Protein AF-A0A3L8PNZ8-F1 (afdb_monomer_lite)

pLDDT: mean 85.93, std 11.27, range [40.06, 98.38]

Organism: NCBI:txid2478914

Sequence (328 aa):
MKFADFAAHYRRDAPAAPRMPADHRSLLMPAYRAAVERGKLLHDVLAHDAVLPHAEVSRRLTHYNAWTVAGYGGIVDRITQIGEETGDELHESAGPLWQYRHWHGMCGAFGNEWAQVLTGDLRMDGYHPDKTRLNLGTGGLDYYLRRGKPGVDYFAEDERPLLVGMHTEIDAGIALLELTARHRSLLVLPAPPQFEMFAGRCNVDFLVLDMKRRQVRGVQVKSMRHAQDLDRYDPAVVTIITGEWDLDNVRAVRRHARTSDMDVVPWPGLITTHFLGSTRLSANPPRLDATQVQRVKSRARTLSADARDRNREVFERVVTKVLADLRR

Foldseek 3Di:
DFLQVLLVLFDLADPDDDDADPVCCVLCVVLLVLLSVLSNLLSCCSNPVQADDLVVLVVSLVVLLVCLVVSLVVLVVVLVVVCVVVVHSVPPSNLVSLVSNLQSQLQNLQSVLSSCSRHVPLDDPPDDLLSSLLSLLLSLLVVVVVVDDPPPQPCPPPPDPSNLQSLQLSLLSNLVSVCCVVPSQKGKHQNGCRQAPPSFQRHARMKIARSPVSFIAGEHEEQADDVVVVVRHDLLHYDYDYQVPQRVQWDFDDPDPPDPHTDIDGRRSLSSLVSLLPDPDQDDRPNDDSVSSVVSNVVSCVSCVPPDDPSVVSSCRSSVRVVVSRVD

Structure (mmCIF, N/CA/C/O backbone):
data_AF-A0A3L8PNZ8-F1
#
_entry.id   AF-A0A3L8PNZ8-F1
#
loop_
_atom_site.group_PDB
_atom_site.id
_atom_site.type_symbol
_atom_site.label_atom_id
_atom_site.label_alt_id
_atom_site.label_comp_id
_atom_site.label_asym_id
_atom_site.label_entity_id
_atom_site.label_seq_id
_atom_site.pdbx_PDB_ins_code
_atom_site.Cartn_x
_atom_site.Cartn_y
_atom_site.Cartn_z
_atom_site.occupancy
_atom_site.B_iso_or_equiv
_atom_site.auth_seq_id
_atom_site.auth_comp_id
_atom_site.auth_asym_id
_atom_site.auth_atom_id
_atom_site.pdbx_PDB_model_num
ATOM 1 N N . MET A 1 1 ? -14.300 -9.128 10.798 1.00 96.31 1 MET A N 1
ATOM 2 C CA . MET A 1 1 ? -13.806 -9.155 12.206 1.00 96.31 1 MET A CA 1
ATOM 3 C C . MET A 1 1 ? -13.811 -7.761 12.850 1.00 96.31 1 MET A C 1
ATOM 5 O O . MET A 1 1 ? -13.633 -6.784 12.129 1.00 96.31 1 MET A O 1
ATOM 9 N N . LYS A 1 2 ? -14.040 -7.632 14.171 1.00 97.94 2 LYS A N 1
ATOM 10 C CA . LYS A 1 2 ? -13.953 -6.344 14.901 1.00 97.94 2 LYS A CA 1
ATOM 11 C C . LYS A 1 2 ? -12.499 -5.923 15.139 1.00 97.94 2 LYS A C 1
ATOM 13 O O . LYS A 1 2 ? -11.616 -6.768 15.174 1.00 97.94 2 LYS A O 1
ATOM 18 N N . PHE A 1 3 ? -12.255 -4.622 15.309 1.00 97.94 3 PHE A N 1
ATOM 19 C CA . PHE A 1 3 ? -10.898 -4.087 15.501 1.00 97.94 3 PHE A CA 1
ATOM 20 C C . PHE A 1 3 ? -10.144 -4.722 16.681 1.00 97.94 3 PHE A C 1
ATOM 22 O O . PHE A 1 3 ? -9.007 -5.146 16.495 1.00 97.94 3 PHE A O 1
ATOM 29 N N . ALA A 1 4 ? -10.773 -4.827 17.856 1.00 97.75 4 ALA A N 1
ATOM 30 C CA . ALA A 1 4 ? -10.123 -5.375 19.047 1.00 97.75 4 ALA A CA 1
ATOM 31 C C . ALA A 1 4 ? -9.776 -6.865 18.883 1.00 97.75 4 ALA A C 1
ATOM 33 O O . ALA A 1 4 ? -8.648 -7.263 19.168 1.00 97.75 4 ALA A O 1
ATOM 34 N N . ASP A 1 5 ? -10.708 -7.659 18.344 1.00 97.56 5 ASP A N 1
ATOM 35 C CA . ASP A 1 5 ? -10.486 -9.082 18.052 1.00 97.56 5 ASP A CA 1
ATOM 36 C C . ASP A 1 5 ? -9.333 -9.262 17.063 1.00 97.56 5 ASP A C 1
ATOM 38 O O . ASP A 1 5 ? -8.449 -10.088 17.266 1.00 97.56 5 ASP A O 1
ATOM 42 N N . PHE A 1 6 ? -9.298 -8.429 16.020 1.00 97.31 6 PHE A N 1
ATOM 43 C CA . PHE A 1 6 ? -8.218 -8.450 15.045 1.00 97.31 6 PHE A CA 1
ATOM 44 C C . PHE A 1 6 ? -6.876 -8.111 15.689 1.00 97.31 6 PHE A C 1
ATOM 46 O O . PHE A 1 6 ? -5.915 -8.849 15.507 1.00 97.31 6 PHE A O 1
ATOM 53 N N . ALA A 1 7 ? -6.809 -7.039 16.484 1.00 96.88 7 ALA A N 1
ATOM 54 C CA . ALA A 1 7 ? -5.587 -6.618 17.164 1.00 96.88 7 ALA A CA 1
ATOM 55 C C . ALA A 1 7 ? -5.032 -7.688 18.120 1.00 96.88 7 ALA A C 1
ATOM 57 O O . ALA A 1 7 ? -3.817 -7.757 18.301 1.00 96.88 7 ALA A O 1
ATOM 58 N N . ALA A 1 8 ? -5.884 -8.549 18.685 1.00 96.19 8 ALA A N 1
ATOM 59 C CA . ALA A 1 8 ? -5.467 -9.645 19.559 1.00 96.19 8 ALA A CA 1
ATOM 60 C C . ALA A 1 8 ? -4.621 -10.719 18.844 1.00 96.19 8 ALA A C 1
ATOM 62 O O . ALA A 1 8 ? -3.857 -11.428 19.498 1.00 96.19 8 ALA A O 1
ATOM 63 N N . HIS A 1 9 ? -4.689 -10.808 17.510 1.00 95.31 9 HIS A N 1
ATOM 64 C CA . HIS A 1 9 ? -3.812 -11.682 16.721 1.00 95.31 9 HIS A CA 1
ATOM 65 C C . HIS A 1 9 ? -2.384 -11.136 16.565 1.00 95.31 9 HIS A C 1
ATOM 67 O O . HIS A 1 9 ? -1.497 -11.861 16.111 1.00 95.31 9 HIS A O 1
ATOM 73 N N . TYR A 1 10 ? -2.145 -9.875 16.938 1.00 94.62 10 TYR A N 1
ATOM 74 C CA . TYR A 1 10 ? -0.886 -9.178 16.703 1.00 94.62 10 TYR A CA 1
ATOM 75 C C . TYR A 1 10 ? -0.273 -8.688 18.010 1.00 94.62 10 TYR A C 1
ATOM 77 O O . TYR A 1 10 ? -0.948 -8.214 18.925 1.00 94.62 10 TYR A O 1
ATOM 85 N N . ARG A 1 11 ? 1.057 -8.751 18.090 1.00 93.19 11 ARG A N 1
ATOM 86 C CA . ARG A 1 11 ? 1.790 -8.129 19.193 1.00 93.19 11 ARG A CA 1
ATOM 87 C C . ARG A 1 11 ? 1.858 -6.627 18.961 1.00 93.19 11 ARG A C 1
ATOM 89 O O . ARG A 1 11 ? 2.284 -6.190 17.893 1.00 93.19 11 ARG A O 1
ATOM 96 N N . ARG A 1 12 ? 1.515 -5.850 19.989 1.00 93.50 12 ARG A N 1
ATOM 97 C CA . ARG A 1 12 ? 1.678 -4.391 19.987 1.00 93.50 12 ARG A CA 1
ATOM 98 C C . ARG A 1 12 ? 3.127 -3.996 19.700 1.00 93.50 12 ARG A C 1
ATOM 100 O O . ARG A 1 12 ? 3.423 -3.230 18.782 1.00 93.50 12 ARG A O 1
ATOM 107 N N . ASP A 1 13 ? 4.040 -4.551 20.490 1.00 91.44 13 ASP A N 1
ATOM 108 C CA . ASP A 1 13 ? 5.470 -4.339 20.338 1.00 91.44 13 ASP A CA 1
ATOM 109 C C . ASP A 1 13 ? 6.051 -5.367 19.363 1.00 91.44 13 ASP A C 1
ATOM 111 O O . ASP A 1 13 ? 5.987 -6.578 19.593 1.00 91.44 13 ASP A O 1
ATOM 115 N N . ALA A 1 14 ? 6.632 -4.871 18.265 1.00 81.88 14 ALA A N 1
ATOM 116 C CA . ALA A 1 14 ? 7.393 -5.713 17.354 1.00 81.88 14 ALA A CA 1
ATOM 117 C C . ALA A 1 14 ? 8.563 -6.380 18.107 1.00 81.88 14 ALA A C 1
ATOM 119 O O . ALA A 1 14 ? 9.145 -5.757 19.005 1.00 81.88 14 ALA A O 1
ATOM 120 N N . PRO A 1 15 ? 8.951 -7.611 17.736 1.00 77.62 15 PRO A N 1
ATOM 121 C CA . PRO A 1 15 ? 10.183 -8.225 18.213 1.00 77.62 15 PRO A CA 1
ATOM 122 C C . PRO A 1 15 ? 11.418 -7.351 17.948 1.00 77.62 15 PRO A C 1
ATOM 124 O O . PRO A 1 15 ? 11.371 -6.334 17.244 1.00 77.62 15 PRO A O 1
ATOM 127 N N . ALA A 1 16 ? 12.558 -7.779 18.499 1.00 76.25 16 ALA A N 1
ATOM 128 C CA . ALA A 1 16 ? 13.846 -7.170 18.188 1.00 76.25 16 ALA A CA 1
ATOM 129 C C . ALA A 1 16 ? 14.029 -7.031 16.669 1.00 76.25 16 ALA A C 1
ATOM 131 O O . ALA A 1 16 ? 13.583 -7.890 15.906 1.00 76.25 16 ALA A O 1
ATOM 132 N N . ALA A 1 17 ? 14.681 -5.939 16.252 1.00 74.44 17 ALA A N 1
ATOM 133 C CA . ALA A 1 17 ? 14.913 -5.664 14.841 1.00 74.44 17 ALA A CA 1
ATOM 134 C C . ALA A 1 17 ? 15.489 -6.902 14.135 1.00 74.44 17 ALA A C 1
ATOM 136 O O . ALA A 1 17 ? 16.373 -7.556 14.706 1.00 74.44 17 ALA A O 1
ATOM 137 N N . PRO A 1 18 ? 15.014 -7.227 12.918 1.00 74.56 18 PRO A N 1
ATOM 138 C CA . PRO A 1 18 ? 15.588 -8.321 12.152 1.00 74.56 18 PRO A CA 1
ATOM 139 C C . PRO A 1 18 ? 17.098 -8.110 12.011 1.00 74.56 18 PRO A C 1
ATOM 141 O O . PRO A 1 18 ? 17.585 -6.974 12.011 1.00 74.56 18 PRO A O 1
ATOM 144 N N . ARG A 1 19 ? 17.859 -9.207 11.920 1.00 77.88 19 ARG A N 1
ATOM 145 C CA . ARG A 1 19 ? 19.307 -9.124 11.698 1.00 77.88 19 ARG A CA 1
ATOM 146 C C . ARG A 1 19 ? 19.553 -8.417 10.366 1.00 77.88 19 ARG A C 1
ATOM 148 O O . ARG A 1 19 ? 19.317 -8.986 9.308 1.00 77.88 19 ARG A O 1
ATOM 155 N N . MET A 1 20 ? 20.003 -7.171 10.446 1.00 82.06 20 MET A N 1
ATOM 156 C CA . MET A 1 20 ? 20.430 -6.383 9.295 1.00 82.06 20 MET A CA 1
ATOM 157 C C . MET A 1 20 ? 21.932 -6.581 9.080 1.00 82.06 20 MET A C 1
ATOM 159 O O . MET A 1 20 ? 22.667 -6.634 10.076 1.00 82.06 20 MET A O 1
ATOM 163 N N . PRO A 1 21 ? 22.401 -6.633 7.820 1.00 82.19 21 PRO A N 1
ATOM 164 C CA . PRO A 1 21 ? 23.819 -6.499 7.510 1.00 82.19 21 PRO A CA 1
ATOM 165 C C . PRO A 1 21 ? 24.412 -5.269 8.208 1.00 82.19 21 PRO A C 1
ATOM 167 O O . PRO A 1 21 ? 23.755 -4.228 8.319 1.00 82.19 21 PRO A O 1
ATOM 170 N N . ALA A 1 22 ? 25.625 -5.403 8.749 1.00 83.12 22 ALA A N 1
ATOM 171 C CA . ALA A 1 22 ? 26.245 -4.355 9.562 1.00 83.12 22 ALA A CA 1
ATOM 172 C C . ALA A 1 22 ? 26.415 -3.044 8.776 1.00 83.12 22 ALA A C 1
ATOM 174 O O . ALA A 1 22 ? 26.190 -1.966 9.325 1.00 83.12 22 ALA A O 1
ATOM 175 N N . ASP A 1 23 ? 26.725 -3.159 7.487 1.00 83.06 23 ASP A N 1
ATOM 176 C CA . ASP A 1 23 ? 26.870 -2.066 6.528 1.00 83.06 23 ASP A CA 1
ATOM 177 C C . ASP A 1 23 ? 25.540 -1.373 6.185 1.00 83.06 23 ASP A C 1
ATOM 179 O O . ASP A 1 23 ? 25.532 -0.187 5.867 1.00 83.06 23 ASP A O 1
ATOM 183 N N . HIS A 1 24 ? 24.396 -2.050 6.328 1.00 85.44 24 HIS A N 1
ATOM 184 C CA . HIS A 1 24 ? 23.069 -1.451 6.109 1.00 85.44 24 HIS A CA 1
ATOM 185 C C . HIS A 1 24 ? 22.435 -0.881 7.378 1.00 85.44 24 HIS A C 1
ATOM 187 O O . HIS A 1 24 ? 21.453 -0.138 7.314 1.00 85.44 24 HIS A O 1
ATOM 193 N N . ARG A 1 25 ? 22.965 -1.223 8.556 1.00 85.88 25 ARG A N 1
ATOM 194 C CA . ARG A 1 25 ? 22.309 -0.943 9.838 1.00 85.88 25 ARG A CA 1
ATOM 195 C C . ARG A 1 25 ? 22.085 0.548 10.090 1.00 85.88 25 ARG A C 1
ATOM 197 O O . ARG A 1 25 ? 21.026 0.913 10.595 1.00 85.88 25 ARG A O 1
ATOM 204 N N . SER A 1 26 ? 23.054 1.403 9.769 1.00 86.62 26 SER A N 1
ATOM 205 C CA . SER A 1 26 ? 22.935 2.857 9.966 1.00 86.62 26 SER A CA 1
ATOM 206 C C . SER A 1 26 ? 21.824 3.470 9.106 1.00 86.62 26 SER A C 1
ATOM 208 O O . SER A 1 26 ? 21.123 4.365 9.575 1.00 86.62 26 SER A O 1
ATOM 210 N N . LEU A 1 27 ? 21.615 2.939 7.897 1.00 84.38 27 LEU A N 1
ATOM 211 C CA . LEU A 1 27 ? 20.572 3.370 6.963 1.00 84.38 27 LEU A CA 1
ATOM 212 C C . LEU A 1 27 ? 19.189 2.824 7.350 1.00 84.38 27 LEU A C 1
ATOM 214 O O . LEU A 1 27 ? 18.201 3.558 7.347 1.00 84.38 27 LEU A O 1
ATOM 218 N N . LEU A 1 28 ? 19.112 1.541 7.716 1.00 85.56 28 LEU A N 1
ATOM 219 C CA . LEU A 1 28 ? 17.841 0.835 7.910 1.00 85.56 28 LEU A CA 1
ATOM 220 C C . LEU A 1 28 ? 17.274 0.925 9.333 1.00 85.56 28 LEU A C 1
ATOM 222 O O . LEU A 1 28 ? 16.068 0.786 9.527 1.00 85.56 28 LEU A O 1
ATOM 226 N N . MET A 1 29 ? 18.096 1.171 10.356 1.00 86.81 29 MET A N 1
ATOM 227 C CA . MET A 1 29 ? 17.607 1.193 11.740 1.00 86.81 29 MET A CA 1
ATOM 228 C C . MET A 1 29 ? 16.626 2.346 12.031 1.00 86.81 29 MET A C 1
ATOM 230 O O . MET A 1 29 ? 15.606 2.092 12.680 1.00 86.81 29 MET A O 1
ATOM 234 N N . PRO A 1 30 ? 16.858 3.595 11.575 1.00 84.88 30 PRO A N 1
ATOM 235 C CA . PRO A 1 30 ? 15.864 4.662 11.720 1.00 84.88 30 PRO A CA 1
ATOM 236 C C . PRO A 1 30 ? 14.541 4.322 11.020 1.00 84.88 30 PRO A C 1
ATOM 238 O O . PRO A 1 30 ? 13.469 4.534 11.586 1.00 84.88 30 PRO A O 1
ATOM 241 N N . ALA A 1 31 ? 14.640 3.712 9.836 1.00 82.12 31 ALA A N 1
ATOM 242 C CA . ALA A 1 31 ? 13.525 3.260 9.012 1.00 82.12 31 ALA A CA 1
ATOM 243 C C . ALA A 1 31 ? 12.642 2.258 9.763 1.00 82.12 31 ALA A C 1
ATOM 245 O O . ALA A 1 31 ? 11.449 2.484 9.984 1.00 82.12 31 ALA A O 1
ATOM 246 N N . TYR A 1 32 ? 13.277 1.207 10.279 1.00 85.75 32 TYR A N 1
ATOM 247 C CA . TYR A 1 32 ? 12.625 0.188 11.086 1.00 85.75 32 TYR A CA 1
ATOM 248 C C . TYR A 1 32 ? 11.951 0.764 12.331 1.00 85.75 32 TYR A C 1
ATOM 250 O O . TYR A 1 32 ? 10.804 0.431 12.617 1.00 85.75 32 TYR A O 1
ATOM 258 N N . ARG A 1 33 ? 12.620 1.662 13.066 1.00 87.00 33 ARG A N 1
ATOM 259 C CA . ARG A 1 33 ? 12.033 2.283 14.266 1.00 87.00 33 ARG A CA 1
ATOM 260 C C . ARG A 1 33 ? 10.762 3.060 13.939 1.00 87.00 33 ARG A C 1
ATOM 262 O O . ARG A 1 33 ? 9.769 2.896 14.643 1.00 87.00 33 ARG A O 1
ATOM 269 N N . ALA A 1 34 ? 10.777 3.847 12.866 1.00 84.81 34 ALA A N 1
ATOM 270 C CA . ALA A 1 34 ? 9.602 4.583 12.414 1.00 84.81 34 ALA A CA 1
ATOM 271 C C . ALA A 1 34 ? 8.461 3.641 11.988 1.00 84.81 34 ALA A C 1
ATOM 273 O O . ALA A 1 34 ? 7.291 3.907 12.268 1.00 84.81 34 ALA A O 1
ATOM 274 N N . ALA A 1 35 ? 8.795 2.521 11.341 1.00 86.50 35 ALA A N 1
ATOM 275 C CA . ALA A 1 35 ? 7.825 1.508 10.941 1.00 86.50 35 ALA A CA 1
ATOM 276 C C . ALA A 1 35 ? 7.166 0.822 12.148 1.00 86.50 35 ALA A C 1
ATOM 278 O O . ALA A 1 35 ? 5.940 0.729 12.228 1.00 86.50 35 ALA A O 1
ATOM 279 N N . VAL A 1 36 ? 7.978 0.427 13.131 1.00 89.25 36 VAL A N 1
ATOM 280 C CA . VAL A 1 36 ? 7.506 -0.154 14.390 1.00 89.25 36 VAL A CA 1
ATOM 281 C C . VAL A 1 36 ? 6.654 0.844 15.171 1.00 89.25 36 VAL A C 1
ATOM 283 O O . VAL A 1 36 ? 5.604 0.469 15.681 1.00 89.25 36 VAL A O 1
ATOM 286 N N . GLU A 1 37 ? 7.048 2.113 15.258 1.00 90.12 37 GLU A N 1
ATOM 287 C CA . GLU A 1 37 ? 6.245 3.132 15.940 1.00 90.12 37 GLU A CA 1
ATOM 288 C C . GLU A 1 37 ? 4.849 3.267 15.316 1.00 90.12 37 GLU A C 1
ATOM 290 O O . GLU A 1 37 ? 3.853 3.236 16.039 1.00 90.12 37 GLU A O 1
ATOM 295 N N . ARG A 1 38 ? 4.753 3.316 13.979 1.00 89.94 38 ARG A N 1
ATOM 296 C CA . ARG A 1 38 ? 3.457 3.326 13.280 1.00 89.94 38 ARG A CA 1
ATOM 297 C C . ARG A 1 38 ? 2.613 2.099 13.600 1.00 89.94 38 ARG A C 1
ATOM 299 O O . ARG A 1 38 ? 1.416 2.236 13.828 1.00 89.94 38 ARG A O 1
ATOM 306 N N . GLY A 1 39 ? 3.221 0.916 13.647 1.00 93.00 39 GLY A N 1
ATOM 307 C CA . GLY A 1 39 ? 2.492 -0.298 13.999 1.00 93.00 39 GLY A CA 1
ATOM 308 C C . GLY A 1 39 ? 1.988 -0.318 15.440 1.00 93.00 39 GLY A C 1
ATOM 309 O O . GLY A 1 39 ? 0.892 -0.819 15.665 1.00 93.00 39 GLY A O 1
ATOM 310 N N . LYS A 1 40 ? 2.710 0.290 16.394 1.00 94.38 40 LYS A N 1
ATOM 311 C CA . LYS A 1 40 ? 2.218 0.453 17.774 1.00 94.38 40 LYS A CA 1
ATOM 312 C C . LYS A 1 40 ? 0.999 1.366 17.818 1.00 94.38 40 LYS A C 1
ATOM 314 O O . LYS A 1 40 ? -0.004 0.997 18.409 1.00 94.38 40 LYS A O 1
ATOM 319 N N . LEU A 1 41 ? 1.074 2.515 17.145 1.00 94.56 41 LEU A N 1
ATOM 320 C CA . LEU A 1 41 ? -0.044 3.457 17.074 1.00 94.56 41 LEU A CA 1
ATOM 321 C C . LEU A 1 41 ? -1.275 2.820 16.423 1.00 94.56 41 LEU A C 1
ATOM 323 O O . LEU A 1 41 ? -2.382 2.962 16.929 1.00 94.56 41 LEU A O 1
ATOM 327 N N . LEU A 1 42 ? -1.085 2.079 15.327 1.00 96.06 42 LEU A N 1
ATOM 328 C CA . LEU A 1 42 ? -2.183 1.366 14.683 1.00 96.06 42 LEU A CA 1
ATOM 329 C C . LEU A 1 42 ? -2.779 0.294 15.597 1.00 96.06 42 LEU A C 1
ATOM 331 O O . LEU A 1 42 ? -3.997 0.178 15.683 1.00 96.06 42 LEU A O 1
ATOM 335 N N . HIS A 1 43 ? -1.933 -0.474 16.286 1.00 96.69 43 HIS A N 1
ATOM 336 C CA . HIS A 1 43 ? -2.387 -1.464 17.259 1.00 96.69 43 HIS A CA 1
ATOM 337 C C . HIS A 1 43 ? -3.225 -0.810 18.361 1.00 96.69 43 HIS A C 1
ATOM 339 O O . HIS A 1 43 ? -4.333 -1.270 18.610 1.00 96.69 43 HIS A O 1
ATOM 345 N N . ASP A 1 44 ? -2.772 0.315 18.919 1.00 96.75 44 ASP A N 1
ATOM 346 C CA . ASP A 1 44 ? -3.493 1.060 19.959 1.00 96.75 44 ASP A CA 1
ATOM 347 C C . ASP A 1 44 ? -4.853 1.590 19.459 1.00 96.75 44 ASP A C 1
ATOM 349 O O . ASP A 1 44 ? -5.859 1.494 20.167 1.00 96.75 44 ASP A O 1
ATOM 353 N N . VAL A 1 45 ? -4.931 2.080 18.215 1.00 96.56 45 VAL A N 1
ATOM 354 C CA . VAL A 1 45 ? -6.207 2.474 17.586 1.00 96.56 45 VAL A CA 1
ATOM 355 C C . VAL A 1 45 ? -7.153 1.277 17.459 1.00 96.56 45 VAL A C 1
ATOM 357 O O . VAL A 1 45 ? -8.341 1.386 17.772 1.00 96.56 45 VAL A O 1
ATOM 360 N N . LEU A 1 46 ? -6.651 0.124 17.013 1.00 97.25 46 LEU A N 1
ATOM 361 C CA . LEU A 1 46 ? -7.476 -1.066 16.810 1.00 97.25 46 LEU A CA 1
ATOM 362 C C . LEU A 1 46 ? -7.923 -1.699 18.141 1.00 97.25 46 LEU A C 1
ATOM 364 O O . LEU A 1 46 ? -9.090 -2.059 18.291 1.00 97.25 46 LEU A O 1
ATOM 368 N N . ALA A 1 47 ? -7.020 -1.816 19.112 1.00 97.06 47 ALA A N 1
ATOM 369 C CA . ALA A 1 47 ? -7.268 -2.482 20.387 1.00 97.06 47 ALA A CA 1
ATOM 370 C C . ALA A 1 47 ? -8.045 -1.610 21.384 1.00 97.06 47 ALA A C 1
ATOM 372 O O . ALA A 1 47 ? -8.842 -2.132 22.165 1.00 97.06 47 ALA A O 1
ATOM 373 N N . HIS A 1 48 ? -7.809 -0.295 21.376 1.00 96.25 48 HIS A N 1
ATOM 374 C CA . HIS A 1 48 ? -8.237 0.602 22.455 1.00 96.25 48 HIS A CA 1
ATOM 375 C C . HIS A 1 48 ? -8.965 1.858 21.974 1.00 96.25 48 HIS A C 1
ATOM 377 O O . HIS A 1 48 ? -9.323 2.694 22.797 1.00 96.25 48 HIS A O 1
ATOM 383 N N . ASP A 1 49 ? -9.180 2.005 20.664 1.00 93.19 49 ASP A N 1
ATOM 384 C CA . ASP A 1 49 ? -9.713 3.237 20.072 1.00 93.19 49 ASP A CA 1
ATOM 385 C C . ASP A 1 49 ? -8.894 4.488 20.436 1.00 93.19 49 ASP A C 1
ATOM 387 O O . ASP A 1 49 ? -9.417 5.590 20.595 1.00 93.19 49 ASP A O 1
ATOM 391 N N . ALA A 1 50 ? -7.579 4.304 20.592 1.00 93.94 50 ALA A N 1
ATOM 392 C CA . ALA A 1 50 ? -6.656 5.351 21.004 1.00 93.94 50 ALA A CA 1
ATOM 393 C C . ALA A 1 50 ? -6.331 6.303 19.841 1.00 93.94 50 ALA A C 1
ATOM 395 O O . ALA A 1 50 ? -5.259 6.235 19.237 1.00 93.94 50 ALA A O 1
ATOM 396 N N . VAL A 1 51 ? -7.272 7.189 19.513 1.00 93.38 51 VAL A N 1
ATOM 397 C CA . VAL A 1 51 ? -7.062 8.250 18.520 1.00 93.38 51 VAL A CA 1
ATOM 398 C C . VAL A 1 51 ? -6.165 9.366 19.062 1.00 93.38 51 VAL A C 1
ATOM 400 O O . VAL A 1 51 ? -6.122 9.649 20.260 1.00 93.38 51 VAL A O 1
ATOM 403 N N . LEU A 1 52 ? -5.443 10.021 18.159 1.00 93.25 52 LEU A N 1
ATOM 404 C CA . LEU A 1 52 ? -4.492 11.085 18.448 1.00 93.25 52 LEU A CA 1
ATOM 405 C C . LEU A 1 52 ? -5.043 12.461 18.040 1.00 93.25 52 LEU A C 1
ATOM 407 O O . LEU A 1 52 ? -5.751 12.575 17.035 1.00 93.25 52 LEU A O 1
ATOM 411 N N . PRO A 1 53 ? -4.649 13.545 18.734 1.00 94.25 53 PRO A N 1
ATOM 412 C CA . PRO A 1 53 ? -4.943 14.902 18.287 1.00 94.25 53 PRO A CA 1
ATOM 413 C C . PRO A 1 53 ? -4.355 15.193 16.895 1.00 94.25 53 PRO A C 1
ATOM 415 O O . PRO A 1 53 ? -3.205 14.846 16.611 1.00 94.25 53 PRO A O 1
ATOM 418 N N . HIS A 1 54 ? -5.089 15.929 16.051 1.00 90.56 54 HIS A N 1
ATOM 419 C CA . HIS A 1 54 ? -4.645 16.286 14.692 1.00 90.56 54 HIS A CA 1
ATOM 420 C C . HIS A 1 54 ? -3.255 16.934 14.652 1.00 90.56 54 HIS A C 1
ATOM 422 O O . HIS A 1 54 ? -2.442 16.593 13.797 1.00 90.56 54 HIS A O 1
ATOM 428 N N . ALA A 1 55 ? -2.953 17.848 15.580 1.00 92.25 55 ALA A N 1
ATOM 429 C CA . ALA A 1 55 ? -1.649 18.512 15.635 1.00 92.25 55 ALA A CA 1
ATOM 430 C C . ALA A 1 55 ? -0.499 17.514 15.860 1.00 92.25 55 ALA A C 1
ATOM 432 O O . ALA A 1 55 ? 0.574 17.645 15.268 1.00 92.25 55 ALA A O 1
ATOM 433 N N . GLU A 1 56 ? -0.730 16.485 16.678 1.00 94.00 56 GLU A N 1
ATOM 434 C CA . GLU A 1 56 ? 0.258 15.444 16.930 1.00 94.00 56 GLU A CA 1
ATOM 435 C C . GLU A 1 56 ? 0.463 14.559 15.697 1.00 94.00 56 GLU A C 1
ATOM 437 O O . GLU A 1 56 ? 1.608 14.318 15.305 1.00 94.00 56 GLU A O 1
ATOM 442 N N . VAL A 1 57 ? -0.625 14.130 15.052 1.00 91.06 57 VAL A N 1
ATOM 443 C CA . VAL A 1 57 ? -0.573 13.340 13.813 1.00 91.06 57 VAL A CA 1
ATOM 444 C C . VAL A 1 57 ? 0.143 14.112 12.706 1.00 91.06 57 VAL A C 1
ATOM 446 O O . VAL A 1 57 ? 1.083 13.590 12.108 1.00 91.06 57 VAL A O 1
ATOM 449 N N . SER A 1 58 ? -0.208 15.381 12.493 1.00 88.19 58 SER A N 1
ATOM 450 C CA . SER A 1 58 ? 0.440 16.257 11.509 1.00 88.19 58 SER A CA 1
ATOM 451 C C . SER A 1 58 ? 1.937 16.418 11.766 1.00 88.19 58 SER A C 1
ATOM 453 O O . SER A 1 58 ? 2.737 16.327 10.831 1.00 88.19 58 SER A O 1
ATOM 455 N N . ARG A 1 59 ? 2.347 16.592 13.031 1.00 90.94 59 ARG A N 1
ATOM 456 C CA . ARG A 1 59 ? 3.765 16.667 13.414 1.00 90.94 59 ARG A CA 1
ATOM 457 C C . ARG A 1 59 ? 4.497 15.360 13.097 1.00 90.94 59 ARG A C 1
ATOM 459 O O . ARG A 1 59 ? 5.578 15.391 12.512 1.00 90.94 59 ARG A O 1
ATOM 466 N N . ARG A 1 60 ? 3.905 14.215 13.453 1.00 89.88 60 ARG A N 1
ATOM 467 C CA . ARG A 1 60 ? 4.479 12.877 13.219 1.00 89.88 60 ARG A CA 1
ATOM 468 C C . ARG A 1 60 ? 4.599 12.558 11.729 1.00 89.88 60 ARG A C 1
ATOM 470 O O . ARG A 1 60 ? 5.653 12.103 11.292 1.00 89.88 60 ARG A O 1
ATOM 477 N N . LEU A 1 61 ? 3.561 12.835 10.940 1.00 84.75 61 LEU A N 1
ATOM 478 C CA . LEU A 1 61 ? 3.573 12.622 9.492 1.00 84.75 61 LEU A CA 1
ATOM 479 C C . LEU A 1 61 ? 4.558 13.554 8.788 1.00 84.75 61 LEU A C 1
ATOM 481 O O . LEU A 1 61 ? 5.294 13.093 7.922 1.00 84.75 61 LEU A O 1
ATOM 485 N N . THR A 1 62 ? 4.641 14.823 9.195 1.00 84.69 62 THR A N 1
ATOM 486 C CA . THR A 1 62 ? 5.653 15.759 8.677 1.00 84.69 62 THR A CA 1
ATOM 487 C C . THR A 1 62 ? 7.064 15.251 8.950 1.00 84.69 62 THR A C 1
ATOM 489 O O . THR A 1 62 ? 7.874 15.181 8.029 1.00 84.69 62 THR A O 1
ATOM 492 N N . HIS A 1 63 ? 7.349 14.831 10.188 1.00 83.69 63 HIS A N 1
ATOM 493 C CA . HIS A 1 63 ? 8.654 14.275 10.544 1.00 83.69 63 HIS A CA 1
ATOM 494 C C . HIS A 1 63 ? 8.964 13.021 9.719 1.00 83.69 63 HIS A C 1
ATOM 496 O O . HIS A 1 63 ? 10.041 12.911 9.142 1.00 83.69 63 HIS A O 1
ATOM 502 N N . TYR A 1 64 ? 8.014 12.090 9.615 1.00 82.44 64 TYR A N 1
ATOM 503 C CA . TYR A 1 64 ? 8.190 10.875 8.825 1.00 82.44 64 TYR A CA 1
ATOM 504 C C . TYR A 1 64 ? 8.401 11.171 7.337 1.00 82.44 64 TYR A C 1
ATOM 506 O O . TYR A 1 64 ? 9.223 10.522 6.697 1.00 82.44 64 TYR A O 1
ATOM 514 N N . ASN A 1 65 ? 7.674 12.134 6.772 1.00 78.00 65 ASN A N 1
ATOM 515 C CA . ASN A 1 65 ? 7.814 12.526 5.372 1.00 78.00 65 ASN A CA 1
ATOM 516 C C . ASN A 1 65 ? 9.177 13.181 5.117 1.00 78.00 65 ASN A C 1
ATOM 518 O O . ASN A 1 65 ? 9.846 12.837 4.149 1.00 78.00 65 ASN A O 1
ATOM 522 N N . ALA A 1 66 ? 9.634 14.055 6.017 1.00 77.56 66 ALA A N 1
ATOM 523 C CA . ALA A 1 66 ? 10.977 14.626 5.949 1.00 77.56 66 ALA A CA 1
ATOM 524 C C . ALA A 1 66 ? 12.056 13.535 6.051 1.00 77.56 66 ALA A C 1
ATOM 526 O O . ALA A 1 66 ? 12.979 13.490 5.238 1.00 77.56 66 ALA A O 1
ATOM 527 N N . TRP A 1 67 ? 11.901 12.611 7.003 1.00 80.06 67 TRP A N 1
ATOM 528 C CA . TRP A 1 67 ? 12.812 11.484 7.168 1.00 80.06 67 TRP A CA 1
ATOM 529 C C . TRP A 1 67 ? 12.794 10.550 5.955 1.00 80.06 67 TRP A C 1
ATOM 531 O O . TRP A 1 67 ? 13.857 10.145 5.506 1.00 80.06 67 TRP A O 1
ATOM 541 N N . THR A 1 68 ? 11.627 10.230 5.388 1.00 74.38 68 THR A N 1
ATOM 542 C CA . THR A 1 68 ? 11.561 9.394 4.182 1.00 74.38 68 THR A CA 1
ATOM 543 C C . THR A 1 68 ? 12.230 10.096 3.019 1.00 74.38 68 THR A C 1
ATOM 545 O O . THR A 1 68 ? 13.009 9.457 2.342 1.00 74.38 68 THR A O 1
ATOM 548 N N . VAL A 1 69 ? 12.032 11.394 2.798 1.00 71.56 69 VAL A N 1
ATOM 549 C CA . VAL A 1 69 ? 12.755 12.100 1.726 1.00 71.56 69 VAL A CA 1
ATOM 550 C C . VAL A 1 69 ? 14.277 12.026 1.928 1.00 71.56 69 VAL A C 1
ATOM 552 O O . VAL A 1 69 ? 14.992 11.693 0.986 1.00 71.56 69 VAL A O 1
ATOM 555 N N . ALA A 1 70 ? 14.773 12.256 3.147 1.00 71.38 70 ALA A N 1
ATOM 556 C CA . ALA A 1 70 ? 16.209 12.239 3.439 1.00 71.38 70 ALA A CA 1
ATOM 557 C C . ALA A 1 70 ? 16.829 10.823 3.435 1.00 71.38 70 ALA A C 1
ATOM 559 O O . ALA A 1 70 ? 17.842 10.579 2.784 1.00 71.38 70 ALA A O 1
ATOM 560 N N . GLY A 1 71 ? 16.222 9.871 4.147 1.00 69.62 71 GLY A N 1
ATOM 561 C CA . GLY A 1 71 ? 16.722 8.502 4.304 1.00 69.62 71 GLY A CA 1
ATOM 562 C C . GLY A 1 71 ? 16.602 7.659 3.035 1.00 69.62 71 GLY A C 1
ATOM 563 O O . GLY A 1 71 ? 17.436 6.791 2.788 1.00 69.62 71 GLY A O 1
ATOM 564 N N . TYR A 1 72 ? 15.606 7.940 2.194 1.00 73.00 72 TYR A N 1
ATOM 565 C CA . TYR A 1 72 ? 15.432 7.261 0.909 1.00 73.00 72 TYR A CA 1
ATOM 566 C C . TYR A 1 72 ? 16.554 7.599 -0.072 1.00 73.00 72 TYR A C 1
ATOM 568 O O . TYR A 1 72 ? 16.927 6.728 -0.850 1.00 73.00 72 TYR A O 1
ATOM 576 N N . GLY A 1 73 ? 17.132 8.806 0.006 1.00 77.06 73 GLY A N 1
ATOM 577 C CA . GLY A 1 73 ? 18.345 9.164 -0.735 1.00 77.06 73 GLY A CA 1
ATOM 578 C C . GLY A 1 73 ? 19.489 8.203 -0.416 1.00 77.06 73 GLY A C 1
ATOM 579 O O . GLY A 1 73 ? 19.942 7.487 -1.297 1.00 77.06 73 GLY A O 1
ATOM 580 N N . GLY A 1 74 ? 19.837 8.059 0.867 1.00 84.31 74 GLY A N 1
ATOM 581 C CA . GLY A 1 74 ? 20.917 7.155 1.284 1.00 84.31 74 GLY A CA 1
ATOM 582 C C . GLY A 1 74 ? 20.668 5.673 0.964 1.00 84.31 74 GLY A C 1
ATOM 583 O O . GLY A 1 74 ? 21.606 4.952 0.635 1.00 84.31 74 GLY A O 1
ATOM 584 N N . ILE A 1 75 ? 19.413 5.204 1.023 1.00 85.31 75 ILE A N 1
ATOM 585 C CA . ILE A 1 75 ? 19.064 3.833 0.604 1.00 85.31 75 ILE A CA 1
ATOM 586 C C . ILE A 1 75 ? 19.259 3.660 -0.908 1.00 85.31 75 ILE A C 1
ATOM 588 O O . ILE A 1 75 ? 19.819 2.653 -1.335 1.00 85.31 75 ILE A O 1
ATOM 592 N N . VAL A 1 76 ? 18.808 4.625 -1.714 1.00 82.75 76 VAL A N 1
ATOM 593 C CA . VAL A 1 76 ? 18.977 4.596 -3.174 1.00 82.75 76 VAL A CA 1
ATOM 594 C C . VAL A 1 76 ? 20.453 4.663 -3.549 1.00 82.75 76 VAL A C 1
ATOM 596 O O . VAL A 1 76 ? 20.889 3.855 -4.360 1.00 82.75 76 VAL A O 1
ATOM 599 N N . ASP A 1 77 ? 21.226 5.550 -2.928 1.00 86.19 77 ASP A N 1
ATOM 600 C CA . ASP A 1 77 ? 22.660 5.685 -3.189 1.00 86.19 77 ASP A CA 1
ATOM 601 C C . ASP A 1 77 ? 23.397 4.375 -2.891 1.00 86.19 77 ASP A C 1
ATOM 603 O O . ASP A 1 77 ? 24.208 3.924 -3.697 1.00 86.19 77 ASP A O 1
ATOM 607 N N . ARG A 1 78 ? 23.054 3.696 -1.785 1.00 88.62 78 ARG A N 1
ATOM 608 C CA . ARG A 1 78 ? 23.650 2.395 -1.453 1.00 88.62 78 ARG A CA 1
ATOM 609 C C . ARG A 1 78 ? 23.245 1.293 -2.433 1.00 88.62 78 ARG A C 1
ATOM 611 O O . ARG A 1 78 ? 24.084 0.468 -2.775 1.00 88.62 78 ARG A O 1
ATOM 618 N N . ILE A 1 79 ? 21.991 1.264 -2.887 1.00 86.62 79 ILE A N 1
ATOM 619 C CA . ILE A 1 79 ? 21.542 0.320 -3.925 1.00 86.62 79 ILE A CA 1
ATOM 620 C C . ILE A 1 79 ? 22.329 0.540 -5.224 1.00 86.62 79 ILE A C 1
ATOM 622 O O . ILE A 1 79 ? 22.819 -0.428 -5.802 1.00 86.62 79 ILE A O 1
ATOM 626 N N . THR A 1 80 ? 22.474 1.797 -5.655 1.00 84.94 80 THR A N 1
ATOM 627 C CA . THR A 1 80 ? 23.257 2.165 -6.844 1.00 84.94 80 THR A CA 1
ATOM 628 C C . THR A 1 80 ? 24.706 1.720 -6.688 1.00 84.94 80 THR A C 1
ATOM 630 O O . THR A 1 80 ? 25.226 1.035 -7.561 1.00 84.94 80 THR A O 1
ATOM 633 N N . GLN A 1 81 ? 25.327 2.011 -5.541 1.00 87.50 81 GLN A N 1
ATOM 634 C CA . GLN A 1 81 ? 26.698 1.601 -5.244 1.00 87.50 81 GLN A CA 1
ATOM 635 C C . GLN A 1 81 ? 26.868 0.075 -5.301 1.00 87.50 81 GLN A C 1
ATOM 637 O O . GLN A 1 81 ? 27.809 -0.412 -5.917 1.00 87.50 81 GLN A O 1
ATOM 642 N N . ILE A 1 82 ? 25.950 -0.698 -4.707 1.00 86.44 82 ILE A N 1
ATOM 643 C CA . ILE A 1 82 ? 25.973 -2.168 -4.810 1.00 86.44 82 ILE A CA 1
ATOM 644 C C . ILE A 1 82 ? 25.877 -2.597 -6.276 1.00 86.44 82 ILE A C 1
ATOM 646 O O . ILE A 1 82 ? 26.572 -3.521 -6.693 1.00 86.44 82 ILE A O 1
ATOM 650 N N . GLY A 1 83 ? 25.045 -1.924 -7.070 1.00 84.25 83 GLY A N 1
ATOM 651 C CA . GLY A 1 83 ? 24.951 -2.168 -8.503 1.00 84.25 83 GLY A CA 1
ATOM 652 C C . GLY A 1 83 ? 26.241 -1.890 -9.264 1.00 84.25 83 GLY A C 1
ATOM 653 O O . GLY A 1 83 ? 26.612 -2.680 -10.125 1.00 84.25 83 GLY A O 1
ATOM 654 N N . GLU A 1 84 ? 26.950 -0.816 -8.928 1.00 86.50 84 GLU A N 1
ATOM 655 C CA . GLU A 1 84 ? 28.262 -0.493 -9.498 1.00 86.50 84 GLU A CA 1
ATOM 656 C C . GLU A 1 84 ? 29.330 -1.521 -9.087 1.00 86.50 84 GLU A C 1
ATOM 658 O O . GLU A 1 84 ? 30.122 -1.950 -9.923 1.00 86.50 84 GLU A O 1
ATOM 663 N N . GLU A 1 85 ? 29.321 -1.962 -7.824 1.00 88.00 85 GLU A N 1
ATOM 664 C CA . GLU A 1 85 ? 30.272 -2.938 -7.269 1.00 88.00 85 GLU A CA 1
ATOM 665 C C . GLU A 1 85 ? 30.076 -4.351 -7.841 1.00 88.00 85 GLU A C 1
ATOM 667 O O . GLU A 1 85 ? 31.044 -5.074 -8.074 1.00 88.00 85 GLU A O 1
ATOM 672 N N . THR A 1 86 ? 28.825 -4.759 -8.055 1.00 85.25 86 THR A N 1
ATOM 673 C CA . THR A 1 86 ? 28.465 -6.139 -8.436 1.00 85.25 86 THR A CA 1
ATOM 674 C C . THR A 1 86 ? 28.091 -6.291 -9.910 1.00 85.25 86 THR A C 1
ATOM 676 O O . THR A 1 86 ? 27.948 -7.411 -10.399 1.00 85.25 86 THR A O 1
ATOM 679 N N . GLY A 1 87 ? 27.900 -5.180 -10.625 1.00 82.06 87 GLY A N 1
ATOM 680 C CA . GLY A 1 87 ? 27.266 -5.156 -11.945 1.00 82.06 87 GLY A CA 1
ATOM 681 C C . GLY A 1 87 ? 25.747 -5.373 -11.904 1.00 82.06 87 GLY A C 1
ATOM 682 O O . GLY A 1 87 ? 25.125 -5.514 -12.960 1.00 82.06 87 GLY A O 1
ATOM 683 N N . ASP A 1 88 ? 25.140 -5.417 -10.713 1.00 77.06 88 ASP A N 1
ATOM 684 C CA . ASP A 1 88 ? 23.752 -5.817 -10.512 1.00 77.06 88 ASP A CA 1
ATOM 685 C C . ASP A 1 88 ? 23.088 -5.142 -9.291 1.00 77.06 88 ASP A C 1
ATOM 687 O O . ASP A 1 88 ? 23.191 -5.577 -8.151 1.00 77.06 88 ASP A O 1
ATOM 691 N N . GLU A 1 89 ? 22.306 -4.087 -9.523 1.00 67.56 89 GLU A N 1
ATOM 692 C CA . GLU A 1 89 ? 21.570 -3.360 -8.462 1.00 67.56 89 GLU A CA 1
ATOM 693 C C . GLU A 1 89 ? 20.506 -4.202 -7.733 1.00 67.56 89 GLU A C 1
ATOM 695 O O . GLU A 1 89 ? 19.946 -3.772 -6.720 1.00 67.56 89 GLU A O 1
ATOM 700 N N . LEU A 1 90 ? 20.164 -5.377 -8.268 1.00 71.62 90 LEU A N 1
ATOM 701 C CA . LEU A 1 90 ? 19.236 -6.303 -7.632 1.00 71.62 90 LEU A CA 1
ATOM 702 C C . LEU A 1 90 ? 19.956 -7.385 -6.832 1.00 71.62 90 LEU A C 1
ATOM 704 O O . LEU A 1 90 ? 19.279 -8.307 -6.360 1.00 71.62 90 LEU A O 1
ATOM 708 N N . HIS A 1 91 ? 21.288 -7.312 -6.715 1.00 79.88 91 HIS A N 1
ATOM 709 C CA . HIS A 1 91 ? 22.113 -8.263 -5.976 1.00 79.88 91 HIS A CA 1
ATOM 710 C C . HIS A 1 91 ? 21.491 -8.575 -4.612 1.00 79.88 91 HIS A C 1
ATOM 712 O O . HIS A 1 91 ? 20.886 -7.709 -3.981 1.00 79.88 91 HIS A O 1
ATOM 718 N N . GLU A 1 92 ? 21.616 -9.817 -4.142 1.00 78.19 92 GLU A N 1
ATOM 719 C CA . GLU A 1 92 ? 20.942 -10.287 -2.921 1.00 78.19 92 GLU A CA 1
ATOM 720 C C . GLU A 1 92 ? 21.207 -9.393 -1.696 1.00 78.19 92 GLU A C 1
ATOM 722 O O . GLU A 1 92 ? 20.315 -9.174 -0.874 1.00 78.19 92 GLU A O 1
ATOM 727 N N . SER A 1 93 ? 22.396 -8.784 -1.625 1.00 82.62 93 SER A N 1
ATOM 728 C CA . SER A 1 93 ? 22.760 -7.813 -0.588 1.00 82.62 93 SER A CA 1
ATOM 729 C C . SER A 1 93 ? 21.886 -6.554 -0.618 1.00 82.62 93 SER A C 1
ATOM 731 O O . SER A 1 93 ? 21.564 -6.018 0.440 1.00 82.62 93 SER A O 1
ATOM 733 N N . ALA A 1 94 ? 21.422 -6.106 -1.787 1.00 83.94 94 ALA A N 1
ATOM 734 C CA . ALA A 1 94 ? 20.501 -4.980 -1.923 1.00 83.94 94 ALA A CA 1
ATOM 735 C C . ALA A 1 94 ? 19.048 -5.343 -1.563 1.00 83.94 94 ALA A C 1
ATOM 737 O O . ALA A 1 94 ? 18.226 -4.446 -1.375 1.00 83.94 94 ALA A O 1
ATOM 738 N N . GLY A 1 95 ? 18.708 -6.629 -1.424 1.00 83.12 95 GLY A N 1
ATOM 739 C CA . GLY A 1 95 ? 17.345 -7.097 -1.143 1.00 83.12 95 GLY A CA 1
ATOM 740 C C . GLY A 1 95 ? 16.673 -6.402 0.053 1.00 83.12 95 GLY A C 1
ATOM 741 O O . GLY A 1 95 ? 15.589 -5.835 -0.113 1.00 83.12 95 GLY A O 1
ATOM 742 N N . PRO A 1 96 ? 17.305 -6.351 1.242 1.00 84.12 96 PRO A N 1
ATOM 743 C CA . PRO A 1 96 ? 16.766 -5.614 2.384 1.00 84.12 96 PRO A CA 1
ATOM 744 C C . PRO A 1 96 ? 16.574 -4.118 2.100 1.00 84.12 96 PRO A C 1
ATOM 746 O O . PRO A 1 96 ? 15.570 -3.541 2.505 1.00 84.12 96 PRO A O 1
ATOM 749 N N . LEU A 1 97 ? 17.499 -3.479 1.377 1.00 86.56 97 LEU A N 1
ATOM 750 C CA . LEU A 1 97 ? 17.384 -2.063 1.016 1.00 86.56 97 LEU A CA 1
ATOM 751 C C . LEU A 1 97 ? 16.153 -1.823 0.132 1.00 86.56 97 LEU A C 1
ATOM 753 O O . LEU A 1 97 ? 15.384 -0.898 0.391 1.00 86.56 97 LEU A O 1
ATOM 757 N N . TRP A 1 98 ? 15.923 -2.698 -0.851 1.00 84.25 98 TRP A N 1
ATOM 758 C CA . TRP A 1 98 ? 14.742 -2.673 -1.712 1.00 84.25 98 TRP A CA 1
ATOM 759 C C . TRP A 1 98 ? 13.440 -2.850 -0.932 1.00 84.25 98 TRP A C 1
ATOM 761 O O . TRP A 1 98 ? 12.507 -2.077 -1.138 1.00 84.25 98 TRP A O 1
ATOM 771 N N . GLN A 1 99 ? 13.381 -3.811 -0.007 1.00 82.88 99 GLN A N 1
ATOM 772 C CA . GLN A 1 99 ? 12.197 -4.053 0.829 1.00 82.88 99 GLN A CA 1
ATOM 773 C C . GLN A 1 99 ? 11.832 -2.829 1.675 1.00 82.88 99 GLN A C 1
ATOM 775 O O . GLN A 1 99 ? 10.692 -2.367 1.641 1.00 82.88 99 GLN A O 1
ATOM 780 N N . TYR A 1 100 ? 12.807 -2.241 2.375 1.00 84.75 100 TYR A N 1
ATOM 781 C CA . TYR A 1 100 ? 12.559 -1.036 3.168 1.00 84.75 100 TYR A CA 1
ATOM 782 C C . TYR A 1 100 ? 12.197 0.158 2.285 1.00 84.75 100 TYR A C 1
ATOM 784 O O . TYR A 1 100 ? 11.247 0.882 2.591 1.00 84.75 100 TYR A O 1
ATOM 792 N N . ARG A 1 101 ? 12.908 0.356 1.166 1.00 84.62 101 ARG A N 1
ATOM 793 C CA . ARG A 1 101 ? 12.580 1.398 0.184 1.00 84.62 101 ARG A CA 1
ATOM 794 C C . ARG A 1 101 ? 11.125 1.270 -0.265 1.00 84.62 101 ARG A C 1
ATOM 796 O O . ARG A 1 101 ? 10.393 2.253 -0.231 1.00 84.62 101 ARG A O 1
ATOM 803 N N . HIS A 1 102 ? 10.702 0.072 -0.653 1.00 84.62 102 HIS A N 1
ATOM 804 C CA . HIS A 1 102 ? 9.344 -0.219 -1.103 1.00 84.62 102 HIS A CA 1
ATOM 805 C C . HIS A 1 102 ? 8.301 0.081 -0.021 1.00 84.62 102 HIS A C 1
ATOM 807 O O . HIS A 1 102 ? 7.428 0.921 -0.245 1.00 84.62 102 HIS A O 1
ATOM 813 N N . TRP A 1 103 ? 8.448 -0.487 1.181 1.00 84.56 103 TRP A N 1
ATOM 814 C CA . TRP A 1 103 ? 7.505 -0.280 2.288 1.00 84.56 103 TRP A CA 1
ATOM 815 C C . TRP A 1 103 ? 7.339 1.204 2.645 1.00 84.56 103 TRP A C 1
ATOM 817 O O . TRP A 1 103 ? 6.229 1.737 2.671 1.00 84.56 103 TRP A O 1
ATOM 827 N N . HIS A 1 104 ? 8.448 1.923 2.842 1.00 82.56 104 HIS A N 1
ATOM 828 C CA . HIS A 1 104 ? 8.420 3.361 3.132 1.00 82.56 104 HIS A CA 1
ATOM 829 C C . HIS A 1 104 ? 7.906 4.190 1.945 1.00 82.56 104 HIS A C 1
ATOM 831 O O . HIS A 1 104 ? 7.261 5.233 2.118 1.00 82.56 104 HIS A O 1
ATOM 837 N N . GLY A 1 105 ? 8.170 3.714 0.729 1.00 81.88 105 GLY A N 1
ATOM 838 C C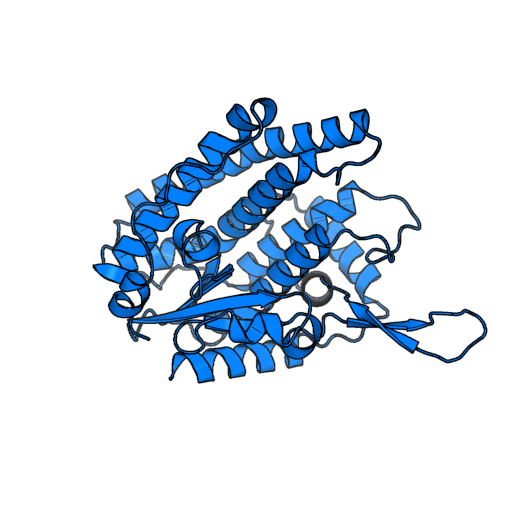A . GLY A 1 105 ? 7.617 4.230 -0.510 1.00 81.88 105 GLY A CA 1
ATOM 839 C C . GLY A 1 105 ? 6.091 4.231 -0.476 1.00 81.88 105 GLY A C 1
ATOM 840 O O . GLY A 1 105 ? 5.495 5.300 -0.646 1.00 81.88 105 GLY A O 1
ATOM 841 N N . MET A 1 106 ? 5.499 3.073 -0.167 1.00 85.94 106 MET A N 1
ATOM 842 C CA . MET A 1 106 ? 4.059 2.880 -0.001 1.00 85.94 106 MET A CA 1
ATOM 843 C C . MET A 1 106 ? 3.518 3.708 1.165 1.00 85.94 106 MET A C 1
ATOM 845 O O . MET A 1 106 ? 2.648 4.549 0.973 1.00 85.94 106 MET A O 1
ATOM 849 N N . CYS A 1 107 ? 4.066 3.567 2.372 1.00 85.50 107 CYS A N 1
ATOM 850 C CA . CYS A 1 107 ? 3.591 4.282 3.559 1.00 85.50 107 CYS A CA 1
ATOM 851 C C . CYS A 1 107 ? 3.582 5.809 3.429 1.00 85.50 107 CYS A C 1
ATOM 853 O O . CYS A 1 107 ? 2.748 6.462 4.061 1.00 85.50 107 CYS A O 1
ATOM 855 N N . GLY A 1 108 ? 4.501 6.378 2.642 1.00 85.31 108 GLY A N 1
ATOM 856 C CA . GLY A 1 108 ? 4.491 7.800 2.305 1.00 85.31 108 GLY A CA 1
ATOM 857 C C . GLY A 1 108 ? 3.342 8.190 1.368 1.00 85.31 108 GLY A C 1
ATOM 858 O O . GLY A 1 108 ? 2.785 9.275 1.516 1.00 85.31 108 GLY A O 1
ATOM 859 N N . ALA A 1 109 ? 2.947 7.311 0.439 1.00 88.12 109 ALA A N 1
ATOM 860 C CA . ALA A 1 109 ? 1.803 7.546 -0.442 1.00 88.12 109 ALA A CA 1
ATOM 861 C C . ALA A 1 109 ? 0.483 7.591 0.345 1.00 88.12 109 ALA A C 1
ATOM 863 O O . ALA A 1 109 ? -0.308 8.504 0.123 1.00 88.12 109 ALA A O 1
ATOM 864 N N . PHE A 1 110 ? 0.298 6.678 1.307 1.00 91.56 110 PHE A N 1
ATOM 865 C CA . PHE A 1 110 ? -0.909 6.543 2.144 1.00 91.56 110 PHE A CA 1
ATOM 866 C C . PHE A 1 110 ? -0.977 7.534 3.328 1.00 91.56 110 PHE A C 1
ATOM 868 O O . PHE A 1 110 ? -1.608 7.264 4.351 1.00 91.56 110 PHE A O 1
ATOM 875 N N . GLY A 1 111 ? -0.268 8.665 3.264 1.00 89.81 111 GLY A N 1
ATOM 876 C CA . GLY A 1 111 ? -0.138 9.584 4.401 1.00 89.81 111 GLY A CA 1
ATOM 877 C C . GLY A 1 111 ? -1.473 10.140 4.917 1.00 89.81 111 GLY A C 1
ATOM 878 O O . GLY A 1 111 ? -1.631 10.307 6.125 1.00 89.81 111 GLY A O 1
ATOM 879 N N . ASN A 1 112 ? -2.440 10.383 4.028 1.00 90.00 112 ASN A N 1
ATOM 880 C CA . ASN A 1 112 ? -3.759 10.895 4.411 1.00 90.00 112 ASN A CA 1
ATOM 881 C C . ASN A 1 112 ? -4.602 9.813 5.086 1.00 90.00 112 ASN A C 1
ATOM 883 O O . ASN A 1 112 ? -5.214 10.065 6.113 1.00 90.00 112 ASN A O 1
ATOM 887 N N . GLU A 1 113 ? -4.595 8.599 4.549 1.00 93.19 113 GLU A N 1
ATOM 888 C CA . GLU A 1 113 ? -5.293 7.445 5.107 1.00 93.19 113 GLU A CA 1
ATOM 889 C C . GLU A 1 113 ? -4.753 7.132 6.505 1.00 93.19 113 GLU A C 1
ATOM 891 O O . GLU A 1 113 ? -5.525 6.912 7.438 1.00 93.19 113 GLU A O 1
ATOM 896 N N . TRP A 1 114 ? -3.429 7.204 6.681 1.00 93.50 114 TRP A N 1
ATOM 897 C CA . TRP A 1 114 ? -2.797 7.118 7.995 1.00 93.50 114 TRP A CA 1
ATOM 898 C C . TRP A 1 114 ? -3.288 8.219 8.934 1.00 93.50 114 TRP A C 1
ATOM 900 O O . TRP A 1 114 ? -3.592 7.929 10.089 1.00 93.50 114 TRP A O 1
ATOM 910 N N . ALA A 1 115 ? -3.396 9.462 8.459 1.00 93.06 115 ALA A N 1
ATOM 911 C CA . ALA A 1 115 ? -3.916 10.552 9.275 1.00 93.06 115 ALA A CA 1
ATOM 912 C C . ALA A 1 115 ? -5.353 10.272 9.738 1.00 93.06 115 ALA A C 1
ATOM 914 O O . ALA A 1 115 ? -5.621 10.349 10.932 1.00 93.06 115 ALA A O 1
ATOM 915 N N . GLN A 1 116 ? -6.235 9.875 8.817 1.00 94.31 116 GLN A N 1
ATOM 916 C CA . GLN A 1 116 ? -7.647 9.592 9.095 1.00 94.31 116 GLN A CA 1
ATOM 917 C C . GLN A 1 116 ? -7.834 8.443 10.088 1.00 94.31 116 GLN A C 1
ATOM 919 O O . GLN A 1 116 ? -8.686 8.523 10.971 1.00 94.31 116 GLN A O 1
ATOM 924 N N . VAL A 1 117 ? -7.035 7.376 9.978 1.00 95.12 117 VAL A N 1
ATOM 925 C CA . VAL A 1 117 ? -7.081 6.271 10.947 1.00 95.12 117 VAL A CA 1
ATOM 926 C C . VAL A 1 117 ? -6.609 6.733 12.322 1.00 95.12 117 VAL A C 1
ATOM 928 O O . VAL A 1 117 ? -7.264 6.439 13.317 1.00 95.12 117 VAL A O 1
ATOM 931 N N . LEU A 1 118 ? -5.496 7.470 12.385 1.00 95.19 118 LEU A N 1
ATOM 932 C CA . LEU A 1 118 ? -4.903 7.884 13.655 1.00 95.19 118 LEU A CA 1
ATOM 933 C C . LEU A 1 118 ? -5.715 8.960 14.377 1.00 95.19 118 LEU A C 1
ATOM 935 O O . LEU A 1 118 ? -5.686 8.988 15.600 1.00 95.19 118 LEU A O 1
ATOM 939 N N . THR A 1 119 ? -6.429 9.836 13.670 1.00 94.88 119 THR A N 1
ATOM 940 C CA . THR A 1 119 ? -7.301 10.846 14.298 1.00 94.88 119 THR A CA 1
ATOM 941 C C . THR A 1 119 ? -8.737 10.362 14.487 1.00 94.88 119 THR A C 1
ATOM 943 O O . THR A 1 119 ? -9.494 10.979 15.233 1.00 94.88 119 THR A O 1
ATOM 946 N N . GLY A 1 120 ? -9.140 9.293 13.792 1.00 92.25 120 GLY A N 1
ATOM 947 C CA . GLY A 1 120 ? -10.538 8.876 13.677 1.00 92.25 120 GLY A CA 1
ATO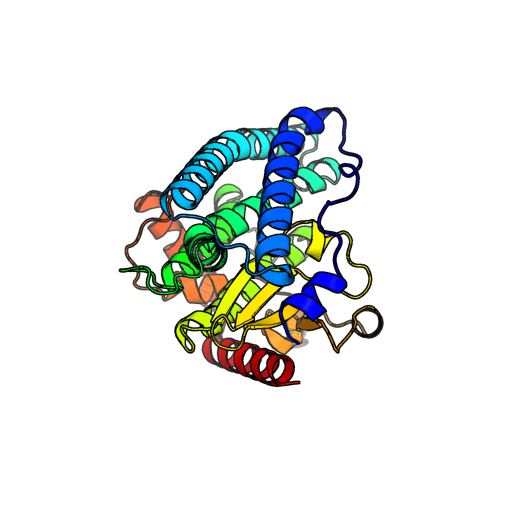M 948 C C . GLY A 1 120 ? -11.396 9.812 12.814 1.00 92.25 120 GLY A C 1
ATOM 949 O O . GLY A 1 120 ? -12.601 9.589 12.685 1.00 92.25 120 GLY A O 1
ATOM 950 N N . ASP A 1 121 ? -10.800 10.846 12.212 1.00 91.69 121 ASP A N 1
ATOM 951 C CA . ASP A 1 121 ? -11.510 11.822 11.394 1.00 91.69 121 ASP A CA 1
ATOM 952 C C . ASP A 1 121 ? -11.467 11.441 9.913 1.00 91.69 121 ASP A C 1
ATOM 954 O O . ASP A 1 121 ? -10.445 11.550 9.239 1.00 91.69 121 ASP A O 1
ATOM 958 N N . LEU A 1 122 ? -12.618 11.024 9.388 1.00 87.12 122 LEU A N 1
ATOM 959 C CA . LEU A 1 122 ? -12.790 10.690 7.973 1.00 87.12 122 LEU A CA 1
ATOM 960 C C . LEU A 1 122 ? -12.935 11.924 7.071 1.00 87.12 122 LEU A C 1
ATOM 962 O O . LEU A 1 122 ? -12.917 11.800 5.844 1.00 87.12 122 LEU A O 1
ATOM 966 N N . ARG A 1 123 ? -13.129 13.113 7.649 1.00 79.25 123 ARG A N 1
ATOM 967 C CA . ARG A 1 123 ? -13.392 14.357 6.924 1.00 79.25 123 ARG A CA 1
ATOM 968 C C . ARG A 1 123 ? -12.087 15.107 6.696 1.00 79.25 123 ARG A C 1
ATOM 970 O O . ARG A 1 123 ? -11.817 16.130 7.306 1.00 79.25 123 ARG A O 1
ATOM 977 N N . MET A 1 124 ? -11.280 14.608 5.766 1.00 67.00 124 MET A N 1
ATOM 978 C CA . MET A 1 124 ? -10.166 15.400 5.245 1.00 67.00 124 MET A CA 1
ATOM 979 C C . MET A 1 124 ? -10.584 16.122 3.970 1.00 67.00 124 MET A C 1
ATOM 981 O O . MET A 1 124 ? -10.729 15.501 2.912 1.00 67.00 124 MET A O 1
ATOM 985 N N . ASP A 1 125 ? -10.754 17.437 4.071 1.00 67.00 125 ASP A N 1
ATOM 986 C CA . ASP A 1 125 ? -11.056 18.292 2.927 1.00 67.00 125 ASP A CA 1
ATOM 987 C C . ASP A 1 125 ? -10.021 18.099 1.808 1.00 67.00 125 ASP A C 1
ATOM 989 O O . ASP A 1 125 ? -8.808 18.097 2.025 1.00 67.00 125 ASP A O 1
ATOM 993 N N . GLY A 1 126 ? -10.501 17.892 0.580 1.00 66.50 126 GLY A N 1
ATOM 994 C CA . GLY A 1 126 ? -9.641 17.733 -0.598 1.00 66.50 126 GLY A CA 1
ATOM 995 C C . GLY A 1 126 ? -8.869 16.406 -0.689 1.00 66.50 126 GLY A C 1
ATOM 996 O O . GLY A 1 126 ? -8.039 16.253 -1.605 1.00 66.50 126 GLY A O 1
ATOM 997 N N . TYR A 1 127 ? -9.135 15.444 0.206 1.00 79.12 127 TYR A N 1
ATOM 998 C CA . TYR A 1 127 ? -8.633 14.077 0.078 1.00 79.12 127 TYR A CA 1
ATOM 999 C C . TYR A 1 127 ? -9.294 13.363 -1.107 1.00 79.12 127 TYR A C 1
ATOM 1001 O O . TYR A 1 127 ? -10.518 13.298 -1.240 1.00 79.12 127 TYR A O 1
ATOM 1009 N N . HIS A 1 128 ? -8.457 12.795 -1.973 1.00 83.31 128 HIS A N 1
ATOM 1010 C CA . HIS A 1 128 ? -8.892 12.004 -3.113 1.00 83.31 128 HIS A CA 1
ATOM 1011 C C . HIS A 1 128 ? -7.998 10.762 -3.216 1.00 83.31 128 HIS A C 1
ATOM 1013 O O . HIS A 1 128 ? -6.789 10.937 -3.384 1.00 83.31 128 HIS A O 1
ATOM 1019 N N . PRO A 1 129 ? -8.545 9.532 -3.161 1.00 88.25 129 PRO A N 1
ATOM 1020 C CA . PRO A 1 129 ? -7.743 8.304 -3.204 1.00 88.25 129 PRO A CA 1
ATOM 1021 C C . PRO A 1 129 ? -6.911 8.199 -4.487 1.00 88.25 129 PRO A C 1
ATOM 1023 O O . PRO A 1 129 ? -5.810 7.662 -4.471 1.00 88.25 129 PRO A O 1
ATOM 1026 N N . ASP A 1 130 ? -7.359 8.802 -5.592 1.00 90.00 130 ASP A N 1
ATOM 1027 C CA . ASP A 1 130 ? -6.547 8.859 -6.815 1.00 90.00 130 ASP A CA 1
ATOM 1028 C C . ASP A 1 130 ? -5.233 9.647 -6.666 1.00 90.00 130 ASP A C 1
ATOM 1030 O O . ASP A 1 130 ? -4.293 9.378 -7.411 1.00 90.00 130 ASP A O 1
ATOM 1034 N N . LYS A 1 131 ? -5.113 10.580 -5.706 1.00 89.44 131 LYS A N 1
ATOM 1035 C CA . LYS A 1 131 ? -3.811 11.191 -5.380 1.00 89.44 131 LYS A CA 1
ATOM 1036 C C . LYS A 1 131 ? -2.879 10.153 -4.754 1.00 89.44 131 LYS A C 1
ATOM 1038 O O . LYS A 1 131 ? -1.715 10.083 -5.135 1.00 89.44 131 LYS A O 1
ATOM 1043 N N . THR A 1 132 ? -3.392 9.316 -3.853 1.00 91.56 132 THR A N 1
ATOM 1044 C CA . THR A 1 132 ? -2.646 8.188 -3.280 1.00 91.56 132 THR A CA 1
ATOM 1045 C C . THR A 1 132 ? -2.249 7.196 -4.369 1.00 91.56 132 THR A C 1
ATOM 1047 O O . THR A 1 132 ? -1.079 6.835 -4.455 1.00 91.56 132 THR A O 1
ATOM 1050 N N . ARG A 1 133 ? -3.171 6.829 -5.271 1.00 93.38 133 ARG A N 1
ATOM 1051 C CA . ARG A 1 133 ? -2.877 5.962 -6.429 1.00 93.38 133 ARG A CA 1
ATOM 1052 C C . ARG A 1 133 ? -1.802 6.548 -7.337 1.00 93.38 133 ARG A C 1
ATOM 1054 O O . ARG A 1 133 ? -0.914 5.825 -7.772 1.00 93.38 133 ARG A O 1
ATOM 1061 N N . LEU A 1 134 ? -1.855 7.855 -7.604 1.00 90.94 134 LEU A N 1
ATOM 1062 C CA . LEU A 1 134 ? -0.837 8.548 -8.392 1.00 90.94 134 LEU A CA 1
ATOM 1063 C C . LEU A 1 134 ? 0.527 8.497 -7.698 1.00 90.94 134 LEU A C 1
ATOM 1065 O O . LEU A 1 134 ? 1.517 8.157 -8.341 1.00 90.94 134 LEU A O 1
ATOM 1069 N N . ASN A 1 135 ? 0.584 8.775 -6.395 1.00 88.75 135 ASN A N 1
ATOM 1070 C CA . ASN A 1 135 ? 1.820 8.705 -5.611 1.00 88.75 135 ASN A CA 1
ATOM 1071 C C . ASN A 1 135 ? 2.397 7.282 -5.577 1.00 88.75 135 ASN A C 1
ATOM 1073 O O . ASN A 1 135 ? 3.601 7.098 -5.748 1.00 88.75 135 ASN A O 1
ATOM 1077 N N . LEU A 1 136 ? 1.536 6.283 -5.387 1.00 90.25 136 LEU A N 1
ATOM 1078 C CA . LEU A 1 136 ? 1.908 4.875 -5.329 1.00 90.25 136 LEU A CA 1
ATOM 1079 C C . LEU A 1 136 ? 2.419 4.384 -6.692 1.00 90.25 136 LEU A C 1
ATOM 1081 O O . LEU A 1 136 ? 3.534 3.876 -6.793 1.00 90.25 136 LEU A O 1
ATOM 1085 N N . GLY A 1 137 ? 1.649 4.623 -7.756 1.00 89.62 137 GLY A N 1
ATOM 1086 C CA . GLY A 1 137 ? 2.001 4.199 -9.107 1.00 89.62 137 GLY A CA 1
ATOM 1087 C C . GLY A 1 137 ? 3.254 4.886 -9.648 1.00 89.62 137 GLY A C 1
ATOM 1088 O O . GLY A 1 137 ? 4.108 4.237 -10.246 1.00 89.62 137 GLY A O 1
ATOM 1089 N N . THR A 1 138 ? 3.409 6.193 -9.413 1.00 86.38 138 THR A N 1
ATOM 1090 C CA . THR A 1 138 ? 4.622 6.916 -9.833 1.00 86.38 138 THR A CA 1
ATOM 1091 C C . THR A 1 138 ? 5.869 6.416 -9.101 1.00 86.38 138 THR A C 1
ATOM 1093 O O . THR A 1 138 ? 6.916 6.287 -9.729 1.00 86.38 138 THR A O 1
ATOM 1096 N N . GLY A 1 139 ? 5.758 6.064 -7.814 1.00 79.31 139 GLY A N 1
ATOM 1097 C CA . GLY A 1 139 ? 6.846 5.444 -7.052 1.00 79.31 139 GLY A CA 1
ATOM 1098 C C . GLY A 1 139 ? 7.242 4.058 -7.574 1.00 79.31 139 GLY A C 1
ATOM 1099 O O . GLY A 1 139 ? 8.433 3.745 -7.609 1.00 79.31 139 GLY A O 1
ATOM 1100 N N . GLY A 1 140 ? 6.263 3.267 -8.026 1.00 77.56 140 GLY A N 1
ATOM 1101 C CA . GLY A 1 140 ? 6.502 1.988 -8.699 1.00 77.56 140 GLY A CA 1
ATOM 1102 C C . GLY A 1 140 ? 7.214 2.148 -10.040 1.00 77.56 140 GLY A C 1
ATOM 1103 O O . GLY A 1 140 ? 8.189 1.454 -10.308 1.00 77.56 140 GLY A O 1
ATOM 1104 N N . LEU A 1 141 ? 6.781 3.106 -10.866 1.00 77.56 141 LEU A N 1
ATOM 1105 C CA . LEU A 1 141 ? 7.358 3.311 -12.198 1.00 77.56 141 LEU A CA 1
ATOM 1106 C C . LEU A 1 141 ? 8.731 4.007 -12.182 1.00 77.56 141 LEU A C 1
ATOM 1108 O O . LEU A 1 141 ? 9.518 3.811 -13.107 1.00 77.56 141 LEU A O 1
ATOM 1112 N N . ASP A 1 142 ? 9.030 4.818 -11.158 1.00 71.81 142 ASP A N 1
ATOM 1113 C CA . ASP A 1 142 ? 10.304 5.551 -11.026 1.00 71.81 142 ASP A CA 1
ATOM 1114 C C . ASP A 1 142 ? 11.522 4.620 -11.097 1.00 71.81 142 ASP A C 1
ATOM 1116 O O . ASP A 1 142 ? 12.516 4.957 -11.738 1.00 71.81 142 ASP A O 1
ATOM 1120 N N . TYR A 1 143 ? 11.426 3.421 -10.513 1.00 66.69 143 TYR A N 1
ATOM 1121 C CA . TYR A 1 143 ? 12.497 2.427 -10.579 1.00 66.69 143 TYR A CA 1
ATOM 1122 C C . TYR A 1 143 ? 12.899 2.101 -12.026 1.00 66.69 143 TYR A C 1
ATOM 1124 O O . TYR A 1 143 ? 14.061 2.240 -12.410 1.00 66.69 143 TYR A O 1
ATOM 1132 N N . TYR A 1 144 ? 11.919 1.760 -12.860 1.00 63.59 144 TYR A N 1
ATOM 1133 C CA . TYR A 1 144 ? 12.151 1.404 -14.257 1.00 63.59 144 TYR A CA 1
ATOM 1134 C C . TYR A 1 144 ? 12.587 2.589 -15.115 1.00 63.59 144 TYR A C 1
ATOM 1136 O O . TYR A 1 144 ? 13.365 2.430 -16.054 1.00 63.59 144 TYR A O 1
ATOM 1144 N N . LEU A 1 145 ? 12.110 3.795 -14.795 1.00 60.34 145 LEU A N 1
ATOM 1145 C CA . LEU A 1 145 ? 12.497 5.010 -15.511 1.00 60.34 145 LEU A CA 1
ATOM 1146 C C . LEU A 1 145 ? 13.966 5.372 -15.306 1.00 60.34 145 LEU A C 1
ATOM 1148 O O . LEU A 1 145 ? 14.585 5.904 -16.228 1.00 60.34 145 LEU A O 1
ATOM 1152 N N . ARG A 1 146 ? 14.523 5.093 -14.123 1.00 62.88 146 ARG A N 1
ATOM 1153 C CA . ARG A 1 146 ? 15.950 5.303 -13.836 1.00 62.88 146 ARG A CA 1
ATOM 1154 C C . ARG A 1 146 ? 16.831 4.288 -14.552 1.00 62.88 146 ARG A C 1
ATOM 1156 O O . ARG A 1 146 ? 17.918 4.635 -14.995 1.00 62.88 146 ARG A O 1
ATOM 1163 N N . ARG A 1 147 ? 16.329 3.068 -14.745 1.00 59.50 147 ARG A N 1
ATOM 1164 C CA . ARG A 1 147 ? 17.061 1.962 -15.371 1.00 59.50 147 ARG A CA 1
ATOM 1165 C C . ARG A 1 147 ? 17.071 1.977 -16.898 1.00 59.50 147 ARG A C 1
ATOM 1167 O O . ARG A 1 147 ? 17.476 0.978 -17.478 1.00 59.50 147 ARG A O 1
ATOM 1174 N N . GLY A 1 148 ? 16.612 3.066 -17.528 1.00 48.59 148 GLY A N 1
ATOM 1175 C CA . GLY A 1 148 ? 16.314 3.225 -18.956 1.00 48.59 148 GLY A CA 1
ATOM 1176 C C . GLY A 1 148 ? 17.385 2.755 -19.947 1.00 48.59 148 GLY A C 1
ATOM 1177 O O . GLY A 1 148 ? 17.964 3.564 -20.665 1.00 48.59 148 GLY A O 1
ATOM 1178 N N . LYS A 1 149 ? 17.582 1.440 -20.053 1.00 43.03 149 LYS A N 1
ATOM 1179 C CA . LYS A 1 149 ? 18.244 0.768 -21.162 1.00 43.03 149 LYS A CA 1
ATOM 1180 C C . LYS A 1 149 ? 17.195 0.583 -22.262 1.00 43.03 149 LYS A C 1
ATOM 1182 O O . LYS A 1 149 ? 16.204 -0.120 -22.044 1.00 43.03 149 LYS A O 1
ATOM 1187 N N . PRO A 1 150 ? 17.358 1.223 -23.430 1.00 40.06 150 PRO A N 1
ATOM 1188 C CA . PRO A 1 150 ? 16.531 0.934 -24.595 1.00 40.06 150 PRO A CA 1
ATOM 1189 C C . PRO A 1 150 ? 16.587 -0.569 -24.903 1.00 40.06 150 PRO A C 1
ATOM 1191 O O . PRO A 1 150 ? 17.675 -1.134 -24.965 1.00 40.06 150 PRO A O 1
ATOM 1194 N N . GLY A 1 151 ? 15.433 -1.216 -25.075 1.00 41.22 151 GLY A N 1
ATOM 1195 C CA . GLY A 1 151 ? 15.350 -2.632 -25.457 1.00 41.22 151 GLY A CA 1
ATOM 1196 C C . GLY A 1 151 ? 15.299 -3.649 -24.312 1.00 41.22 151 GLY A C 1
ATOM 1197 O O . GLY A 1 151 ? 15.156 -4.832 -24.592 1.00 41.22 151 GLY A O 1
ATOM 1198 N N . VAL A 1 152 ? 15.358 -3.226 -23.043 1.00 46.66 152 VAL A N 1
ATOM 1199 C CA . VAL A 1 152 ? 14.906 -4.086 -21.938 1.00 46.66 152 VAL A CA 1
ATOM 1200 C C . VAL A 1 152 ? 13.385 -3.980 -21.905 1.00 46.66 152 VAL A C 1
ATOM 1202 O O . VAL A 1 152 ? 12.845 -2.919 -21.568 1.00 46.66 152 VAL A O 1
ATOM 1205 N N . ASP A 1 153 ? 12.696 -5.040 -22.338 1.00 53.22 153 ASP A N 1
ATOM 1206 C CA . ASP A 1 153 ? 11.249 -5.133 -22.159 1.00 53.22 153 ASP A CA 1
ATOM 1207 C C . ASP A 1 153 ? 10.964 -4.939 -20.673 1.00 53.22 153 ASP A C 1
ATOM 1209 O O . ASP A 1 153 ? 11.599 -5.562 -19.827 1.00 53.22 153 ASP A O 1
ATOM 1213 N N . TYR A 1 154 ? 10.023 -4.047 -20.359 1.00 52.62 154 TYR A N 1
ATOM 1214 C CA . TYR A 1 154 ? 9.666 -3.655 -18.987 1.00 52.62 154 TYR A CA 1
ATOM 1215 C C . TYR A 1 154 ? 9.339 -4.854 -18.080 1.00 52.62 154 TYR A C 1
ATOM 1217 O O . TYR A 1 154 ? 9.305 -4.705 -16.870 1.00 52.62 154 TYR A O 1
ATOM 1225 N N . PHE A 1 155 ? 9.100 -6.020 -18.678 1.00 53.81 155 PHE A N 1
ATOM 1226 C CA . PHE A 1 155 ? 8.724 -7.268 -18.034 1.00 53.81 155 PHE A CA 1
ATOM 1227 C C . PHE A 1 155 ? 9.517 -8.466 -18.609 1.00 53.81 155 PHE A C 1
ATOM 1229 O O . PHE A 1 155 ? 9.003 -9.583 -18.622 1.00 53.81 155 PHE A O 1
ATOM 1236 N N . ALA A 1 156 ? 10.710 -8.244 -19.188 1.00 48.72 156 ALA A N 1
ATOM 1237 C CA . ALA A 1 156 ? 11.544 -9.322 -19.738 1.00 48.72 156 ALA A CA 1
ATOM 1238 C C . ALA A 1 156 ? 11.862 -10.389 -18.675 1.00 48.72 156 ALA A C 1
ATOM 1240 O O . ALA A 1 156 ? 12.051 -10.075 -17.504 1.00 48.72 156 ALA A O 1
ATOM 1241 N N . GLU A 1 157 ? 11.960 -11.641 -19.125 1.00 47.22 157 GLU A N 1
ATOM 1242 C CA . GLU A 1 157 ? 11.884 -12.908 -18.372 1.00 47.22 157 GLU A CA 1
ATOM 1243 C C . GLU A 1 157 ? 12.850 -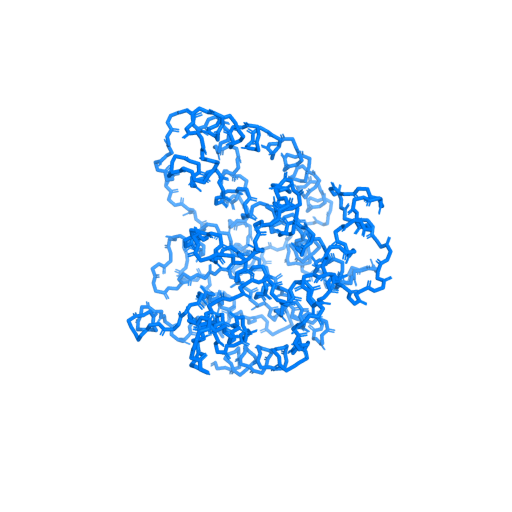13.094 -17.177 1.00 47.22 157 GLU A C 1
ATOM 1245 O O . GLU A 1 157 ? 12.692 -14.051 -16.423 1.00 47.22 157 GLU A O 1
ATOM 1250 N N . ASP A 1 158 ? 13.784 -12.170 -16.937 1.00 50.75 158 ASP A N 1
ATOM 1251 C CA . ASP A 1 158 ? 14.781 -12.235 -15.856 1.00 50.75 158 ASP A CA 1
ATOM 1252 C C . ASP A 1 158 ? 14.464 -11.327 -14.650 1.00 50.75 158 ASP A C 1
ATOM 1254 O O . ASP A 1 158 ? 15.309 -11.116 -13.768 1.00 50.75 158 ASP A O 1
ATOM 1258 N N . GLU A 1 159 ? 13.257 -10.756 -14.570 1.00 54.59 159 GLU A N 1
ATOM 1259 C CA . GLU A 1 159 ? 12.882 -9.956 -13.404 1.00 54.59 159 GLU A CA 1
ATOM 1260 C C . GLU A 1 159 ? 12.805 -10.813 -12.137 1.00 54.59 159 GLU A C 1
ATOM 1262 O O . GLU A 1 159 ? 12.015 -11.751 -12.006 1.00 54.59 159 GLU A O 1
ATOM 1267 N N . ARG A 1 160 ? 13.655 -10.468 -11.163 1.00 63.69 160 ARG A N 1
ATOM 1268 C CA . ARG A 1 160 ? 13.783 -11.218 -9.913 1.00 63.69 160 ARG A CA 1
ATOM 1269 C C . ARG A 1 160 ? 12.444 -11.272 -9.174 1.00 63.69 160 ARG A C 1
ATOM 1271 O O . ARG A 1 160 ? 11.763 -10.245 -9.103 1.00 63.69 160 ARG A O 1
ATOM 1278 N N . PRO A 1 161 ? 12.122 -12.399 -8.5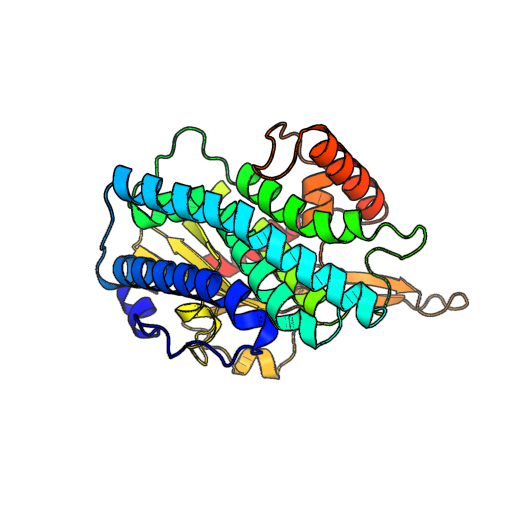06 1.00 75.31 161 PRO A N 1
ATOM 1279 C CA . PRO A 1 161 ? 10.893 -12.574 -7.724 1.00 75.31 161 PRO A CA 1
ATOM 1280 C C . PRO A 1 161 ? 10.541 -11.403 -6.792 1.00 75.31 161 PRO A C 1
ATOM 1282 O O . PRO A 1 161 ? 9.367 -11.136 -6.546 1.00 75.31 161 PRO A O 1
ATOM 1285 N N . LEU A 1 162 ? 11.556 -10.680 -6.303 1.00 75.06 162 LEU A N 1
ATOM 1286 C CA . LEU A 1 162 ? 11.402 -9.483 -5.480 1.00 75.06 162 LEU A CA 1
ATOM 1287 C C . LEU A 1 162 ? 10.621 -8.358 -6.183 1.00 75.06 162 LEU A C 1
ATOM 1289 O O . LEU A 1 162 ? 9.677 -7.832 -5.600 1.00 75.06 162 LEU A O 1
ATOM 1293 N N . LEU A 1 163 ? 10.989 -7.999 -7.418 1.00 77.62 163 LEU A N 1
ATOM 1294 C CA . LEU A 1 163 ? 10.323 -6.921 -8.160 1.00 77.62 163 LEU A CA 1
ATOM 1295 C C . LEU A 1 163 ? 8.904 -7.320 -8.549 1.00 77.62 163 LEU A C 1
ATOM 1297 O O . LEU A 1 163 ? 7.973 -6.534 -8.387 1.00 77.62 163 LEU A O 1
ATOM 1301 N N . VAL A 1 164 ? 8.726 -8.575 -8.970 1.00 83.00 164 VAL A N 1
ATOM 1302 C CA . VAL A 1 164 ? 7.405 -9.133 -9.273 1.00 83.00 164 VAL A CA 1
ATOM 1303 C C . VAL A 1 164 ? 6.477 -9.011 -8.061 1.00 83.00 164 VAL A C 1
ATOM 1305 O O . VAL A 1 164 ? 5.335 -8.570 -8.204 1.00 83.00 164 VAL A O 1
ATOM 1308 N N . GLY A 1 165 ? 6.971 -9.344 -6.863 1.00 87.12 165 GLY A N 1
ATOM 1309 C CA . GLY A 1 165 ? 6.242 -9.155 -5.608 1.00 87.12 165 GLY A CA 1
ATOM 1310 C C . GLY A 1 165 ? 5.868 -7.691 -5.365 1.00 87.12 165 GLY A C 1
ATOM 1311 O O . GLY A 1 165 ? 4.686 -7.373 -5.247 1.00 87.12 165 GLY A O 1
ATOM 1312 N N . MET A 1 166 ? 6.854 -6.789 -5.400 1.00 87.56 166 MET A N 1
ATOM 1313 C CA . MET A 1 166 ? 6.654 -5.354 -5.150 1.00 87.56 166 MET A CA 1
ATOM 1314 C C . MET A 1 166 ? 5.650 -4.710 -6.113 1.00 87.56 166 MET A C 1
ATOM 1316 O O . MET A 1 166 ? 4.778 -3.952 -5.688 1.00 87.56 166 MET A O 1
ATOM 1320 N N . HIS A 1 167 ? 5.732 -5.016 -7.409 1.00 88.19 167 HIS A N 1
ATOM 1321 C CA . HIS A 1 167 ? 4.799 -4.472 -8.396 1.00 88.19 167 HIS A CA 1
ATOM 1322 C C . HIS A 1 167 ? 3.396 -5.055 -8.256 1.00 88.19 167 HIS A C 1
ATOM 1324 O O . HIS A 1 167 ? 2.418 -4.325 -8.416 1.00 88.19 167 HIS A O 1
ATOM 1330 N N . THR A 1 168 ? 3.282 -6.332 -7.881 1.00 92.00 168 THR A N 1
ATOM 1331 C CA . THR A 1 168 ? 1.979 -6.932 -7.568 1.00 92.00 168 THR A CA 1
ATOM 1332 C C . THR A 1 168 ? 1.345 -6.251 -6.352 1.00 92.00 168 THR A C 1
ATOM 1334 O O . THR A 1 168 ? 0.156 -5.942 -6.379 1.00 92.00 168 THR A O 1
ATOM 1337 N N . GLU A 1 169 ? 2.121 -5.959 -5.305 1.00 94.50 169 GLU A N 1
ATOM 1338 C CA . GLU A 1 169 ? 1.641 -5.224 -4.128 1.00 94.50 169 GLU A CA 1
ATOM 1339 C C . GLU A 1 169 ? 1.206 -3.792 -4.464 1.00 94.50 169 GLU A C 1
ATOM 1341 O O . GLU A 1 169 ? 0.161 -3.344 -3.994 1.00 94.50 169 GLU A O 1
ATOM 1346 N N . ILE A 1 170 ? 1.958 -3.076 -5.307 1.00 94.06 170 ILE A N 1
ATOM 1347 C CA . ILE A 1 170 ? 1.591 -1.727 -5.772 1.00 94.06 170 ILE A CA 1
ATOM 1348 C C . ILE A 1 170 ? 0.254 -1.755 -6.513 1.00 94.06 170 ILE A C 1
ATOM 1350 O O . ILE A 1 170 ? -0.640 -0.963 -6.208 1.00 94.06 170 ILE A O 1
ATOM 1354 N N . ASP A 1 171 ? 0.098 -2.683 -7.452 1.00 95.25 171 ASP A N 1
ATOM 1355 C CA . ASP A 1 171 ? -1.136 -2.857 -8.211 1.00 95.25 171 ASP A CA 1
ATOM 1356 C C . ASP A 1 171 ? -2.320 -3.229 -7.311 1.00 95.25 171 ASP A C 1
ATOM 1358 O O . ASP A 1 171 ? -3.406 -2.653 -7.443 1.00 95.25 171 ASP A O 1
ATOM 1362 N N . ALA A 1 172 ? -2.102 -4.127 -6.345 1.00 97.06 172 ALA A N 1
ATOM 1363 C CA . ALA A 1 172 ? -3.092 -4.452 -5.327 1.00 97.06 172 ALA A CA 1
ATOM 1364 C C . ALA A 1 172 ? -3.480 -3.211 -4.516 1.00 97.06 172 ALA A C 1
ATOM 1366 O O . ALA A 1 172 ? -4.666 -2.966 -4.315 1.00 97.06 172 ALA A O 1
ATOM 1367 N N . GLY A 1 173 ? -2.513 -2.390 -4.100 1.00 96.88 173 GLY A N 1
ATOM 1368 C CA . GLY A 1 173 ? -2.761 -1.135 -3.395 1.00 96.88 173 GLY A CA 1
ATOM 1369 C C . GLY A 1 173 ? -3.609 -0.155 -4.214 1.00 96.88 173 GLY A C 1
ATOM 1370 O O . GLY A 1 173 ? -4.565 0.421 -3.690 1.00 96.88 173 GLY A O 1
ATOM 1371 N N . ILE A 1 174 ? -3.329 -0.006 -5.515 1.00 96.06 174 ILE A N 1
ATOM 1372 C CA . ILE A 1 174 ? -4.136 0.829 -6.425 1.00 96.06 174 ILE A CA 1
ATOM 1373 C C . ILE A 1 174 ? -5.571 0.300 -6.537 1.00 96.06 174 ILE A C 1
ATOM 1375 O O . ILE A 1 174 ? -6.523 1.091 -6.462 1.00 96.06 174 ILE A O 1
ATOM 1379 N N . ALA A 1 175 ? -5.734 -1.017 -6.690 1.00 97.31 175 ALA A N 1
ATOM 1380 C CA . ALA A 1 175 ? -7.042 -1.659 -6.765 1.00 97.31 175 ALA A CA 1
ATOM 1381 C C . ALA A 1 175 ? -7.821 -1.529 -5.446 1.00 97.31 175 ALA A C 1
ATOM 1383 O O . ALA A 1 175 ? -8.986 -1.139 -5.452 1.00 97.31 175 ALA A O 1
ATOM 1384 N N . LEU A 1 176 ? -7.173 -1.765 -4.302 1.00 98.00 176 LEU A N 1
ATOM 1385 C CA . LEU A 1 176 ? -7.771 -1.644 -2.972 1.00 98.00 176 LEU A CA 1
ATOM 1386 C C . LEU A 1 176 ? -8.236 -0.217 -2.674 1.00 98.00 176 LEU A C 1
ATOM 1388 O O . LEU A 1 176 ? -9.296 -0.046 -2.078 1.00 98.00 176 LEU A O 1
ATOM 1392 N N . LEU A 1 177 ? -7.520 0.812 -3.137 1.00 96.75 177 LEU A N 1
ATOM 1393 C CA . LEU A 1 177 ? -7.943 2.214 -2.994 1.00 96.75 177 LEU A CA 1
ATOM 1394 C C . LEU A 1 177 ? -9.294 2.520 -3.670 1.00 96.75 177 LEU A C 1
ATOM 1396 O O . LEU A 1 177 ? -9.904 3.551 -3.375 1.00 96.75 177 LEU A O 1
ATOM 1400 N N . GLU A 1 178 ? -9.813 1.617 -4.510 1.00 96.12 178 GLU A N 1
ATOM 1401 C CA . GLU A 1 178 ? -11.177 1.713 -5.040 1.00 96.12 178 GLU A CA 1
ATOM 1402 C C . GLU A 1 178 ? -12.223 1.565 -3.930 1.00 96.12 178 GLU A C 1
ATOM 1404 O O . GLU A 1 178 ? -13.255 2.237 -3.962 1.00 96.12 178 GLU A O 1
ATOM 1409 N N . LEU A 1 179 ? -11.946 0.744 -2.910 1.00 95.31 179 LEU A N 1
ATOM 1410 C CA . LEU A 1 179 ? -12.807 0.613 -1.734 1.00 95.31 179 LEU A CA 1
ATOM 1411 C C . LEU A 1 179 ? -12.997 1.972 -1.068 1.00 95.31 179 LEU A C 1
ATOM 1413 O O . LEU A 1 179 ? -14.132 2.376 -0.834 1.00 95.31 179 LEU A O 1
ATOM 1417 N N . THR A 1 180 ? -11.905 2.705 -0.844 1.00 94.38 180 THR A N 1
ATOM 1418 C CA . THR A 1 180 ? -11.934 4.047 -0.249 1.00 94.38 180 THR A CA 1
ATOM 1419 C C . THR A 1 180 ? -12.659 5.059 -1.140 1.00 94.38 180 THR A C 1
ATOM 1421 O O . THR A 1 180 ? -13.333 5.964 -0.643 1.00 94.38 180 THR A O 1
ATOM 1424 N N . ALA A 1 181 ? -12.550 4.920 -2.466 1.00 92.88 181 ALA A N 1
ATOM 1425 C CA . ALA A 1 181 ? -13.248 5.782 -3.418 1.00 92.88 181 ALA A CA 1
ATOM 1426 C C . ALA A 1 181 ? -14.772 5.580 -3.378 1.00 92.88 181 ALA A C 1
ATOM 1428 O O . ALA A 1 181 ? -15.521 6.560 -3.350 1.00 92.88 181 ALA A O 1
ATOM 1429 N N . ARG A 1 182 ? -15.227 4.322 -3.330 1.00 94.38 182 ARG A N 1
ATOM 1430 C CA . ARG A 1 182 ? -16.653 3.943 -3.345 1.00 94.38 182 ARG A CA 1
ATOM 1431 C C . ARG A 1 182 ? -17.315 4.004 -1.974 1.00 94.38 182 ARG A C 1
ATOM 1433 O O . ARG A 1 182 ? -18.511 4.270 -1.868 1.00 94.38 182 ARG A O 1
ATOM 1440 N N . HIS A 1 183 ? -16.548 3.756 -0.922 1.00 94.38 183 HIS A N 1
ATOM 1441 C CA . HIS A 1 183 ? -17.027 3.649 0.447 1.00 94.38 183 HIS A CA 1
ATOM 1442 C C . HIS A 1 183 ? -16.144 4.499 1.354 1.00 94.38 183 HIS A C 1
ATOM 1444 O O . HIS A 1 183 ? -15.136 4.039 1.872 1.00 94.38 183 HIS A O 1
ATOM 1450 N N . ARG A 1 184 ? -16.554 5.746 1.601 1.00 91.19 184 ARG A N 1
ATOM 1451 C CA . ARG A 1 184 ? -15.759 6.721 2.373 1.00 91.19 184 ARG A CA 1
ATOM 1452 C C . ARG A 1 184 ? -15.487 6.331 3.831 1.00 91.19 184 ARG A C 1
ATOM 1454 O O . ARG A 1 184 ? -14.646 6.955 4.462 1.00 91.19 184 ARG A O 1
ATOM 1461 N N . SER A 1 185 ? -16.191 5.333 4.372 1.00 94.19 185 SER A N 1
ATOM 1462 C CA . SER A 1 185 ? -15.890 4.768 5.694 1.00 94.19 185 SER A CA 1
ATOM 1463 C C . SER A 1 185 ? -14.831 3.669 5.670 1.00 94.19 185 SER A C 1
ATOM 1465 O O . SER A 1 185 ? -14.401 3.250 6.741 1.00 94.19 185 SER A O 1
ATOM 1467 N N . LEU A 1 186 ? -14.453 3.180 4.485 1.00 96.25 186 LEU A N 1
ATOM 1468 C CA . LEU A 1 186 ? -13.396 2.196 4.306 1.00 96.25 186 LEU A CA 1
ATOM 1469 C C . LEU A 1 186 ? -12.083 2.915 4.025 1.00 96.25 186 LEU A C 1
ATOM 1471 O O . LEU A 1 186 ? -12.006 3.718 3.099 1.00 96.25 186 LEU A O 1
ATOM 1475 N N . LEU A 1 187 ? -11.061 2.596 4.809 1.00 96.88 187 LEU A N 1
ATOM 1476 C CA . LEU A 1 187 ? -9.697 3.069 4.612 1.00 96.88 187 LEU A CA 1
ATOM 1477 C C . LEU A 1 187 ? -8.780 1.888 4.327 1.00 96.88 187 LEU A C 1
ATOM 1479 O O . LEU A 1 187 ? -8.981 0.795 4.855 1.00 96.88 187 LEU A O 1
ATOM 1483 N N . VAL A 1 188 ? -7.768 2.119 3.498 1.00 96.81 188 VAL A N 1
ATOM 1484 C CA . VAL A 1 188 ? -6.749 1.126 3.155 1.00 96.81 188 VAL A CA 1
ATOM 1485 C C . VAL A 1 188 ? -5.412 1.632 3.661 1.00 96.81 188 VAL A C 1
ATOM 1487 O O . VAL A 1 188 ? -5.054 2.775 3.384 1.00 96.81 188 VAL A O 1
ATOM 1490 N N . LEU A 1 189 ? -4.678 0.787 4.379 1.00 95.81 189 LEU A N 1
ATOM 1491 C CA . LEU A 1 189 ? -3.322 1.075 4.836 1.00 95.81 189 LEU A CA 1
ATOM 1492 C C . LEU A 1 189 ? -2.373 -0.056 4.432 1.00 95.81 189 LEU A C 1
ATOM 1494 O O . LEU A 1 189 ? -2.762 -1.218 4.552 1.00 95.81 189 LEU A O 1
ATOM 1498 N N . PRO A 1 190 ? -1.126 0.237 4.026 1.00 95.69 190 PRO A N 1
ATOM 1499 C CA . PRO A 1 190 ? -0.075 -0.772 4.021 1.00 95.69 190 PRO A CA 1
ATOM 1500 C C . PRO A 1 190 ? 0.171 -1.243 5.459 1.00 95.69 190 PRO A C 1
ATOM 1502 O O . PRO A 1 190 ? 0.196 -0.436 6.397 1.00 95.69 190 PRO A O 1
ATOM 1505 N N . ALA A 1 191 ? 0.326 -2.548 5.632 1.00 94.88 191 ALA A N 1
ATOM 1506 C CA . ALA A 1 191 ? 0.545 -3.172 6.922 1.00 94.88 191 ALA A CA 1
ATOM 1507 C C . ALA A 1 191 ? 1.931 -2.788 7.471 1.00 94.88 191 ALA A C 1
ATOM 1509 O O . ALA A 1 191 ? 2.926 -2.880 6.756 1.00 94.88 191 ALA A O 1
ATOM 1510 N N . PRO A 1 192 ? 2.046 -2.328 8.728 1.00 91.50 192 PRO A N 1
ATOM 1511 C CA . PRO A 1 192 ? 3.351 -2.140 9.346 1.00 91.50 192 PRO A CA 1
ATOM 1512 C C . PRO A 1 192 ? 3.977 -3.483 9.759 1.00 91.50 192 PRO A C 1
ATOM 1514 O O . PRO A 1 192 ? 3.261 -4.482 9.858 1.00 91.50 192 PRO A O 1
ATOM 1517 N N . PRO A 1 193 ? 5.289 -3.521 10.076 1.00 85.62 193 PRO A N 1
ATOM 1518 C CA . PRO A 1 193 ? 6.024 -4.767 10.317 1.00 85.62 193 PRO A CA 1
ATOM 1519 C C . PRO A 1 193 ? 5.381 -5.727 11.328 1.00 85.62 193 PRO A C 1
ATOM 1521 O O . PRO A 1 193 ? 5.479 -6.941 11.173 1.00 85.62 193 PRO A O 1
ATOM 1524 N N . GLN A 1 194 ? 4.690 -5.213 12.351 1.00 87.50 194 GLN A N 1
ATOM 1525 C CA . GLN A 1 194 ? 3.937 -6.020 13.322 1.00 87.50 194 GLN A CA 1
ATOM 1526 C C . GLN A 1 194 ? 2.899 -6.942 12.676 1.00 87.50 194 GLN A C 1
ATOM 1528 O O . GLN A 1 194 ? 2.678 -8.048 13.165 1.00 87.50 194 GLN A O 1
ATOM 1533 N N . PHE A 1 195 ? 2.267 -6.475 11.604 1.00 92.44 195 PHE A N 1
ATOM 1534 C CA . PHE A 1 195 ? 1.187 -7.161 10.907 1.00 92.44 195 PHE A CA 1
ATOM 1535 C C . PHE A 1 195 ? 1.701 -7.983 9.723 1.00 92.44 195 PHE A C 1
ATOM 1537 O O . PHE A 1 195 ? 1.091 -8.986 9.371 1.00 92.44 195 PHE A O 1
ATOM 1544 N N . GLU A 1 196 ? 2.841 -7.598 9.154 1.00 87.62 196 GLU A N 1
ATOM 1545 C CA . GLU A 1 196 ? 3.420 -8.230 7.967 1.00 87.62 196 GLU A CA 1
ATOM 1546 C C . GLU A 1 196 ? 4.416 -9.352 8.310 1.00 87.62 196 GLU A C 1
ATOM 1548 O O . GLU A 1 196 ? 4.386 -10.430 7.718 1.00 87.62 196 GLU A O 1
ATOM 1553 N N . MET A 1 197 ? 5.298 -9.136 9.292 1.00 83.06 197 MET A N 1
ATOM 1554 C CA . MET A 1 197 ? 6.459 -10.008 9.523 1.00 83.06 197 MET A CA 1
ATOM 1555 C C . MET A 1 197 ? 6.277 -10.991 10.686 1.00 83.06 197 MET A C 1
ATOM 1557 O O . MET A 1 197 ? 6.926 -12.037 10.715 1.00 83.06 197 MET A O 1
ATOM 1561 N N . PHE A 1 198 ? 5.421 -10.667 11.661 1.00 80.31 198 PHE A N 1
ATOM 1562 C CA . PHE A 1 198 ? 5.429 -11.317 12.981 1.00 80.31 198 PHE A CA 1
ATOM 1563 C C . PHE A 1 198 ? 4.088 -11.929 13.407 1.00 80.31 198 PHE A C 1
ATOM 1565 O O . PHE A 1 198 ? 3.914 -12.253 14.582 1.00 80.31 198 PHE A O 1
ATOM 1572 N N . ALA A 1 199 ? 3.154 -12.109 12.475 1.00 86.00 199 ALA A N 1
ATOM 1573 C CA . ALA A 1 199 ? 1.787 -12.551 12.750 1.00 86.00 199 ALA A CA 1
ATOM 1574 C C . ALA A 1 199 ? 1.491 -13.999 12.307 1.00 86.00 199 ALA A C 1
ATOM 1576 O O . ALA A 1 199 ? 0.351 -14.460 12.379 1.00 86.00 199 ALA A O 1
ATOM 1577 N N . GLY A 1 200 ? 2.505 -14.747 11.858 1.00 90.19 200 GLY A N 1
ATOM 1578 C CA . GLY A 1 200 ? 2.368 -16.141 11.438 1.00 90.19 200 GLY A CA 1
ATOM 1579 C C . GLY A 1 200 ? 1.335 -16.314 10.319 1.00 90.19 200 GLY A C 1
ATOM 1580 O O . GLY A 1 200 ? 1.547 -15.864 9.195 1.00 90.19 200 GLY A O 1
ATOM 1581 N N . ARG A 1 201 ? 0.219 -16.986 10.629 1.00 95.12 201 ARG A N 1
ATOM 1582 C CA . ARG A 1 201 ? -0.895 -17.227 9.689 1.00 95.12 201 ARG A CA 1
ATOM 1583 C C . ARG A 1 201 ? -1.757 -15.984 9.435 1.00 95.12 201 ARG A C 1
ATOM 1585 O O . ARG A 1 201 ? -2.561 -15.976 8.509 1.00 95.12 201 ARG A O 1
ATOM 1592 N N . CYS A 1 202 ? -1.580 -14.943 10.241 1.00 95.69 202 CYS A N 1
ATOM 1593 C CA . CYS A 1 202 ? -2.293 -13.673 10.140 1.00 95.69 202 CYS A CA 1
ATOM 1594 C C . CYS A 1 202 ? -1.452 -12.591 9.440 1.00 95.69 202 CYS A C 1
ATOM 1596 O O . CYS A 1 202 ? -1.800 -11.415 9.517 1.00 95.69 202 CYS A O 1
ATOM 1598 N N . ASN A 1 203 ? -0.332 -12.956 8.800 1.00 94.62 203 ASN A N 1
ATOM 1599 C CA . ASN A 1 203 ? 0.498 -12.008 8.054 1.00 94.62 203 ASN A CA 1
ATOM 1600 C C . ASN A 1 203 ? -0.299 -11.362 6.913 1.00 94.62 203 ASN A C 1
ATOM 1602 O O . ASN A 1 203 ? -1.050 -12.048 6.214 1.00 94.62 203 ASN A O 1
ATOM 1606 N N . VAL A 1 204 ? -0.145 -10.048 6.754 1.00 96.38 204 VAL A N 1
ATOM 1607 C CA . VAL A 1 204 ? -0.875 -9.233 5.774 1.00 96.38 204 VAL A CA 1
ATOM 1608 C C . VAL A 1 204 ? 0.030 -8.142 5.207 1.00 96.38 204 VAL A C 1
ATOM 1610 O O . VAL A 1 204 ? 0.867 -7.615 5.934 1.00 96.38 204 VAL A O 1
ATOM 1613 N N . ASP A 1 205 ? -0.198 -7.756 3.952 1.00 96.12 205 ASP A N 1
ATOM 1614 C CA . ASP A 1 205 ? 0.511 -6.644 3.293 1.00 96.12 205 ASP A CA 1
ATOM 1615 C C . ASP A 1 205 ? -0.310 -5.346 3.367 1.00 96.12 205 ASP A C 1
ATOM 1617 O O . ASP A 1 205 ? 0.233 -4.242 3.395 1.00 96.12 205 ASP A O 1
ATOM 1621 N N . PHE A 1 206 ? -1.640 -5.466 3.444 1.00 98.06 206 PHE A N 1
ATOM 1622 C CA . PHE A 1 206 ? -2.569 -4.349 3.591 1.00 98.06 206 PHE A CA 1
ATOM 1623 C C . PHE A 1 206 ? -3.634 -4.624 4.654 1.00 98.06 206 PHE A C 1
ATOM 1625 O O . PHE A 1 206 ? -3.967 -5.764 4.982 1.00 98.06 206 PHE A O 1
ATOM 1632 N N . LEU A 1 207 ? -4.217 -3.546 5.161 1.00 98.31 207 LEU A N 1
ATOM 1633 C CA . LEU A 1 207 ? -5.349 -3.546 6.076 1.00 98.31 207 LEU A CA 1
ATOM 1634 C C . LEU A 1 207 ? -6.483 -2.739 5.456 1.00 98.31 207 LEU A C 1
ATOM 1636 O O . LEU A 1 207 ? -6.267 -1.620 4.992 1.00 98.31 207 LEU A O 1
ATOM 1640 N N . VAL A 1 208 ? -7.693 -3.293 5.484 1.00 98.38 208 VAL A N 1
ATOM 1641 C CA . VAL A 1 208 ? -8.923 -2.604 5.082 1.00 98.38 208 VAL A CA 1
ATOM 1642 C C . VAL A 1 208 ? -9.771 -2.368 6.323 1.00 98.38 208 VAL A C 1
ATOM 1644 O O . VAL A 1 208 ? -10.238 -3.320 6.947 1.00 98.38 208 VAL A O 1
ATOM 1647 N N . LEU A 1 209 ? -9.955 -1.101 6.687 1.00 98.25 209 LEU A N 1
ATOM 1648 C CA . LEU A 1 209 ? -10.604 -0.665 7.919 1.00 98.25 209 LEU A CA 1
ATOM 1649 C C . LEU A 1 209 ? -11.961 -0.026 7.611 1.00 98.25 209 LEU A C 1
ATOM 1651 O O . LEU A 1 209 ? -12.014 1.058 7.042 1.00 98.25 209 LEU A O 1
ATOM 1655 N N . ASP A 1 210 ? -13.058 -0.654 8.032 1.00 97.38 210 ASP A N 1
ATOM 1656 C CA . ASP A 1 210 ? -14.370 -0.011 8.142 1.00 97.38 210 ASP A CA 1
ATOM 1657 C C . ASP A 1 210 ? -14.439 0.776 9.447 1.00 97.38 210 ASP A C 1
ATOM 1659 O O . ASP A 1 210 ? -14.791 0.255 10.510 1.00 97.38 210 ASP A O 1
ATOM 1663 N N . MET A 1 211 ? -14.108 2.059 9.348 1.00 95.94 211 MET A N 1
ATOM 1664 C CA . MET A 1 211 ? -14.053 2.980 10.479 1.00 95.94 211 MET A CA 1
ATOM 1665 C C . MET A 1 211 ? -15.435 3.209 11.102 1.00 95.94 211 MET A C 1
ATOM 1667 O O . MET A 1 211 ? -15.535 3.438 12.304 1.00 95.94 211 MET A O 1
ATOM 1671 N N . LYS A 1 212 ? -16.517 3.073 10.318 1.00 95.31 212 LYS A N 1
ATOM 1672 C CA . LYS A 1 212 ? -17.894 3.220 10.816 1.00 95.31 212 LYS A CA 1
ATOM 1673 C C . LYS A 1 212 ? -18.346 1.986 11.594 1.00 95.31 212 LYS A C 1
ATOM 1675 O O . LYS A 1 212 ? -18.974 2.120 12.639 1.00 95.31 212 LYS A O 1
ATOM 1680 N N . ARG A 1 213 ? -18.066 0.781 11.085 1.00 96.44 213 ARG A N 1
ATOM 1681 C CA . ARG A 1 213 ? -18.469 -0.482 11.740 1.00 96.44 213 ARG A CA 1
ATOM 1682 C C . ARG A 1 213 ? -17.456 -1.008 12.754 1.00 96.44 213 ARG A C 1
ATOM 1684 O O . ARG A 1 213 ? -17.760 -1.992 13.446 1.00 96.44 213 ARG A O 1
ATOM 1691 N N . ARG A 1 214 ? -16.281 -0.373 12.833 1.00 96.75 214 ARG A N 1
ATOM 1692 C CA . ARG A 1 214 ? -15.125 -0.809 13.630 1.00 96.75 214 ARG A CA 1
ATOM 1693 C C . ARG A 1 214 ? -14.723 -2.239 13.270 1.00 96.75 214 ARG A C 1
ATOM 1695 O O . ARG A 1 214 ? -14.550 -3.090 14.144 1.00 96.75 214 ARG A O 1
ATOM 1702 N N . GLN A 1 215 ? -14.673 -2.516 11.967 1.00 97.81 215 GLN A N 1
ATOM 1703 C CA . GLN A 1 215 ? -14.330 -3.825 11.414 1.00 97.81 215 GLN A CA 1
ATOM 1704 C C . GLN A 1 215 ? -13.108 -3.728 10.524 1.00 97.81 215 GLN A C 1
ATOM 1706 O O . GLN A 1 215 ? -13.001 -2.806 9.728 1.00 97.81 215 GLN A O 1
ATOM 1711 N N . VAL A 1 216 ? -12.215 -4.698 10.622 1.00 98.06 216 VAL A N 1
ATOM 1712 C CA . VAL A 1 216 ? -10.983 -4.736 9.840 1.00 98.06 216 VAL A CA 1
ATOM 1713 C C . VAL A 1 216 ? -10.856 -6.083 9.150 1.00 98.06 216 VAL A C 1
ATOM 1715 O O . VAL A 1 216 ? -11.331 -7.112 9.648 1.00 98.06 216 VAL A O 1
ATOM 1718 N N . ARG A 1 217 ? -10.226 -6.053 7.980 1.00 98.06 217 ARG A N 1
ATOM 1719 C CA . ARG A 1 217 ? -9.817 -7.234 7.237 1.00 98.06 217 ARG A CA 1
ATOM 1720 C C . ARG A 1 217 ? -8.360 -7.091 6.825 1.00 98.06 217 ARG A C 1
ATOM 1722 O O . ARG A 1 217 ? -7.963 -6.065 6.271 1.00 98.06 217 ARG A O 1
ATOM 1729 N N . GLY A 1 218 ? -7.590 -8.133 7.100 1.00 98.12 218 GLY A N 1
ATOM 1730 C CA . GLY A 1 218 ? -6.243 -8.286 6.587 1.00 98.12 218 GLY A CA 1
ATOM 1731 C C . GLY A 1 218 ? -6.260 -8.665 5.113 1.00 98.12 218 GLY A C 1
ATOM 1732 O O . GLY A 1 218 ? -7.104 -9.459 4.698 1.00 98.12 218 GLY A O 1
ATOM 1733 N N . VAL A 1 219 ? -5.337 -8.134 4.320 1.00 98.38 219 VAL A N 1
ATOM 1734 C CA . VAL A 1 219 ? -5.171 -8.510 2.915 1.00 98.38 219 VAL A CA 1
ATOM 1735 C C . VAL A 1 219 ? -3.722 -8.901 2.669 1.00 98.38 219 VAL A C 1
ATOM 1737 O O . VAL A 1 219 ? -2.817 -8.098 2.873 1.00 98.38 219 VAL A O 1
ATOM 1740 N N . GLN A 1 220 ? -3.511 -10.133 2.218 1.00 96.81 220 GLN A N 1
ATOM 1741 C CA . GLN A 1 220 ? -2.218 -10.613 1.741 1.00 96.81 220 GLN A CA 1
ATOM 1742 C C . GLN A 1 220 ? -2.246 -10.682 0.218 1.00 96.81 220 GLN A C 1
ATOM 1744 O O . GLN A 1 220 ? -3.153 -11.267 -0.373 1.00 96.81 220 GLN A O 1
ATOM 1749 N N . VAL A 1 221 ? -1.216 -10.140 -0.408 1.00 95.75 221 VAL A N 1
ATOM 1750 C CA . VAL A 1 221 ? -0.977 -10.169 -1.841 1.00 95.75 221 VAL A CA 1
ATOM 1751 C C . VAL A 1 221 ? 0.041 -11.262 -2.166 1.00 95.75 221 VAL A C 1
ATOM 1753 O O . VAL A 1 221 ? 1.006 -11.499 -1.436 1.00 95.75 221 VAL A O 1
ATOM 1756 N N . LYS A 1 222 ? -0.195 -11.976 -3.265 1.00 93.12 222 LYS A N 1
ATOM 1757 C CA . LYS A 1 222 ? 0.725 -12.959 -3.846 1.00 93.12 222 LYS A CA 1
ATOM 1758 C C . LYS A 1 222 ? 0.813 -12.741 -5.344 1.00 93.12 222 LYS A C 1
ATOM 1760 O O . LYS A 1 222 ? -0.195 -12.454 -5.977 1.00 93.12 222 LYS A O 1
ATOM 1765 N N . SER A 1 223 ? 1.989 -12.912 -5.935 1.00 86.44 223 SER A N 1
ATOM 1766 C CA . SER A 1 223 ? 2.145 -12.840 -7.393 1.00 86.44 223 SER A CA 1
ATOM 1767 C C . SER A 1 223 ? 1.394 -13.973 -8.101 1.00 86.44 223 SER A C 1
ATOM 1769 O O . SER A 1 223 ? 0.679 -13.723 -9.069 1.00 86.44 223 SER A O 1
ATOM 1771 N N . MET A 1 224 ? 1.480 -15.197 -7.571 1.00 81.88 224 MET A N 1
ATOM 1772 C CA . MET A 1 224 ? 0.823 -16.393 -8.110 1.00 81.88 224 MET A CA 1
ATOM 1773 C C . MET A 1 224 ? 0.087 -17.176 -7.024 1.00 81.88 224 MET A C 1
ATOM 1775 O O . MET A 1 224 ? 0.335 -17.002 -5.829 1.00 81.88 224 MET A O 1
ATOM 1779 N N . ARG A 1 225 ? -0.836 -18.046 -7.443 1.00 74.62 225 ARG A N 1
ATOM 1780 C CA . ARG A 1 225 ? -1.588 -18.919 -6.540 1.00 74.62 225 ARG A CA 1
ATOM 1781 C C . ARG A 1 225 ? -0.957 -20.309 -6.493 1.00 74.62 225 ARG A C 1
ATOM 1783 O O . ARG A 1 225 ? -1.241 -21.141 -7.349 1.00 74.62 225 ARG A O 1
ATOM 1790 N N . HIS A 1 226 ? -0.189 -20.608 -5.450 1.00 75.19 226 HIS A N 1
ATOM 1791 C CA . HIS A 1 226 ? 0.158 -21.993 -5.124 1.00 75.19 226 HIS A CA 1
ATOM 1792 C C . HIS A 1 226 ? -0.788 -22.524 -4.040 1.00 75.19 226 HIS A C 1
ATOM 1794 O O . HIS A 1 226 ? -1.131 -21.807 -3.104 1.00 75.19 226 HIS A O 1
ATOM 1800 N N . ALA A 1 227 ? -1.236 -23.781 -4.150 1.00 67.56 227 ALA A N 1
ATOM 1801 C CA . ALA A 1 227 ? -2.168 -24.374 -3.178 1.00 67.56 227 ALA A CA 1
ATOM 1802 C C . ALA A 1 227 ? -1.632 -24.293 -1.735 1.00 67.56 227 ALA A C 1
ATOM 1804 O O . ALA A 1 227 ? -2.367 -23.935 -0.821 1.00 67.56 227 ALA A O 1
ATOM 1805 N N . GLN A 1 228 ? -0.324 -24.507 -1.566 1.00 72.31 228 GLN A N 1
ATOM 1806 C CA . GLN A 1 228 ? 0.375 -24.402 -0.282 1.00 72.31 228 GLN A CA 1
ATOM 1807 C C . GLN A 1 228 ? 0.330 -22.989 0.321 1.00 72.31 228 GLN A C 1
ATOM 1809 O O . GLN A 1 228 ? 0.337 -22.843 1.543 1.00 72.31 228 GLN A O 1
ATOM 1814 N N . ASP A 1 229 ? 0.252 -21.948 -0.514 1.00 76.50 229 ASP A N 1
ATOM 1815 C CA . ASP A 1 229 ? 0.163 -20.574 -0.025 1.00 76.50 229 ASP A CA 1
ATOM 1816 C C . ASP A 1 229 ? -1.199 -20.287 0.601 1.00 76.50 229 ASP A C 1
ATOM 1818 O O . ASP A 1 229 ? -1.269 -19.470 1.510 1.00 76.50 229 ASP A O 1
ATOM 1822 N N . LEU A 1 230 ? -2.275 -20.951 0.163 1.00 79.44 230 LEU A N 1
ATOM 1823 C CA . LEU A 1 230 ? -3.617 -20.708 0.700 1.00 79.44 230 LEU A CA 1
ATOM 1824 C C . LEU A 1 230 ? -3.768 -21.257 2.120 1.00 79.44 230 LEU A C 1
ATOM 1826 O O . LEU A 1 230 ? -4.305 -20.570 2.986 1.00 79.44 230 LEU A O 1
ATOM 1830 N N . ASP A 1 231 ? -3.250 -22.459 2.368 1.00 86.75 231 ASP A N 1
ATOM 1831 C CA . ASP A 1 231 ? -3.385 -23.142 3.661 1.00 86.75 231 ASP A CA 1
ATOM 1832 C C . ASP A 1 231 ? -2.573 -22.459 4.774 1.00 86.75 231 ASP A C 1
ATOM 1834 O O . ASP A 1 231 ? -2.874 -22.592 5.967 1.00 86.75 231 ASP A O 1
ATOM 1838 N N . ARG A 1 232 ? -1.558 -21.675 4.390 1.00 90.44 232 ARG A N 1
ATOM 1839 C CA . ARG A 1 232 ? -0.712 -20.916 5.313 1.00 90.44 232 ARG A CA 1
ATOM 1840 C C . ARG A 1 232 ? -1.480 -19.821 6.053 1.00 90.44 232 ARG A C 1
ATOM 1842 O O . ARG A 1 232 ? -1.134 -19.534 7.199 1.00 90.44 232 ARG A O 1
ATOM 1849 N N . TYR A 1 233 ? -2.496 -19.219 5.441 1.00 94.62 233 TYR A N 1
ATOM 1850 C CA . TYR A 1 233 ? -3.195 -18.073 6.023 1.00 94.62 233 TYR A CA 1
ATOM 1851 C C . TYR A 1 233 ? -4.468 -18.484 6.757 1.00 94.62 233 TYR A C 1
ATOM 1853 O O . TYR A 1 233 ? -5.080 -19.507 6.457 1.00 94.62 233 TYR A O 1
ATOM 1861 N N . ASP A 1 234 ? -4.853 -17.694 7.756 1.00 95.69 234 ASP A N 1
ATOM 1862 C CA . ASP A 1 234 ? -6.141 -17.848 8.427 1.00 95.69 234 ASP A CA 1
ATOM 1863 C C . ASP A 1 234 ? -7.239 -17.115 7.628 1.00 95.69 234 ASP A C 1
ATOM 1865 O O . ASP A 1 234 ? -7.259 -15.877 7.616 1.00 95.69 234 ASP A O 1
ATOM 1869 N N . PRO A 1 235 ? -8.182 -17.828 6.979 1.00 95.31 235 PRO A N 1
ATOM 1870 C CA . PRO A 1 235 ? -9.234 -17.200 6.182 1.00 95.31 235 PRO A CA 1
ATOM 1871 C C . PRO A 1 235 ? -10.248 -16.407 7.024 1.00 95.31 235 PRO A C 1
ATOM 1873 O O . PRO A 1 235 ? -10.999 -15.603 6.464 1.00 95.31 235 PRO A O 1
ATOM 1876 N N . ALA A 1 236 ? -10.287 -16.579 8.351 1.00 95.44 236 ALA A N 1
ATOM 1877 C CA . ALA A 1 236 ? -11.110 -15.754 9.238 1.00 95.44 236 ALA A CA 1
ATOM 1878 C C . ALA A 1 236 ? -10.541 -14.334 9.410 1.00 95.44 236 ALA A C 1
ATOM 1880 O O . ALA A 1 236 ? -11.288 -13.391 9.682 1.00 95.44 236 ALA A O 1
ATOM 1881 N N . VAL A 1 237 ? -9.240 -14.157 9.170 1.00 96.50 237 VAL A N 1
ATOM 1882 C CA . VAL A 1 237 ? -8.519 -12.892 9.377 1.00 96.50 237 VAL A CA 1
ATOM 1883 C C . VAL A 1 237 ? -8.067 -12.269 8.053 1.00 96.50 237 VAL A C 1
ATOM 1885 O O . VAL A 1 237 ? -8.145 -11.047 7.888 1.00 96.50 237 VAL A O 1
ATOM 1888 N N . VAL A 1 238 ? -7.635 -13.097 7.097 1.00 97.44 238 VAL A N 1
ATOM 1889 C CA . VAL A 1 238 ? -6.900 -12.678 5.897 1.00 97.44 238 VAL A CA 1
ATOM 1890 C C . VAL A 1 238 ? -7.664 -13.005 4.615 1.00 97.44 238 VAL A C 1
ATOM 1892 O O . VAL A 1 238 ? -8.085 -14.136 4.381 1.00 97.44 238 VAL A O 1
ATOM 1895 N N . THR A 1 239 ? -7.801 -12.011 3.740 1.00 97.50 239 THR A N 1
ATOM 1896 C CA . THR A 1 239 ? -8.178 -12.187 2.333 1.00 97.50 239 THR A CA 1
ATOM 1897 C C . THR A 1 239 ? -6.918 -12.269 1.484 1.00 97.50 239 THR A C 1
ATOM 1899 O O . THR A 1 239 ? -6.069 -11.384 1.543 1.00 97.50 239 THR A O 1
ATOM 1902 N N . ILE A 1 240 ? -6.813 -13.301 0.651 1.00 96.94 240 ILE A N 1
ATOM 1903 C CA . ILE A 1 240 ? -5.705 -13.434 -0.301 1.00 96.94 240 ILE A CA 1
ATOM 1904 C C . ILE A 1 240 ? -6.100 -12.774 -1.625 1.00 96.94 240 ILE A C 1
ATOM 1906 O O . ILE A 1 240 ? -7.149 -13.099 -2.184 1.00 96.94 240 ILE A O 1
ATOM 1910 N N . ILE A 1 241 ? -5.261 -11.880 -2.141 1.00 96.88 241 ILE A N 1
ATOM 1911 C CA . ILE A 1 241 ? -5.331 -11.311 -3.493 1.00 96.88 241 ILE A CA 1
ATOM 1912 C C . ILE A 1 241 ? -4.141 -11.835 -4.291 1.00 96.88 241 ILE A C 1
ATOM 1914 O O . ILE A 1 241 ? -3.008 -11.815 -3.822 1.00 96.88 241 ILE A O 1
ATOM 1918 N N . THR A 1 242 ? -4.394 -12.306 -5.504 1.00 94.50 242 THR A N 1
ATOM 1919 C CA . THR A 1 242 ? -3.377 -12.888 -6.380 1.00 94.50 242 THR A CA 1
ATOM 1920 C C . THR A 1 242 ? -3.183 -12.053 -7.641 1.00 94.50 242 THR A C 1
ATOM 1922 O O . THR A 1 242 ? -4.155 -11.581 -8.233 1.00 94.50 242 THR A O 1
ATOM 1925 N N . GLY A 1 243 ? -1.930 -11.897 -8.067 1.00 92.00 243 GLY A N 1
ATOM 1926 C CA . GLY A 1 243 ? -1.558 -11.199 -9.295 1.00 92.00 243 GLY A CA 1
ATOM 1927 C C . GLY A 1 243 ? -2.261 -11.793 -10.510 1.00 92.00 243 GLY A C 1
ATOM 1928 O O . GLY A 1 243 ? -2.938 -11.086 -11.244 1.00 92.00 243 GLY A O 1
ATOM 1929 N N . GLU A 1 244 ? -2.180 -13.111 -10.660 1.00 90.50 244 GLU A N 1
ATOM 1930 C CA . GLU A 1 244 ? -2.790 -13.832 -11.778 1.00 90.50 244 GLU A CA 1
ATOM 1931 C C . GLU A 1 244 ? -4.326 -13.750 -11.800 1.00 90.50 244 GLU A C 1
ATOM 1933 O O . GLU A 1 244 ? -4.907 -13.346 -12.804 1.00 90.50 244 GLU A O 1
ATOM 1938 N N . TRP A 1 245 ? -5.010 -14.104 -10.706 1.00 91.50 245 TRP A N 1
ATOM 1939 C CA . TRP A 1 245 ? -6.465 -14.305 -10.751 1.00 91.50 245 TRP A CA 1
ATOM 1940 C C . TRP A 1 245 ? -7.267 -13.096 -10.319 1.00 91.50 245 TRP A C 1
ATOM 1942 O O . TRP A 1 245 ? -8.385 -12.917 -10.790 1.00 91.50 245 TRP A O 1
ATOM 1952 N N . ASP A 1 246 ? -6.770 -12.299 -9.379 1.00 95.81 246 ASP A N 1
ATOM 1953 C CA . ASP A 1 246 ? -7.531 -11.173 -8.842 1.00 95.81 246 ASP A CA 1
ATOM 1954 C C . ASP A 1 246 ? -7.171 -9.872 -9.558 1.00 95.81 246 ASP A C 1
ATOM 1956 O O . ASP A 1 246 ? -8.061 -9.074 -9.851 1.00 95.81 246 ASP A O 1
ATOM 1960 N N . LEU A 1 247 ? -5.885 -9.696 -9.870 1.00 95.62 247 LEU A N 1
ATOM 1961 C CA . LEU A 1 247 ? -5.352 -8.495 -10.511 1.00 95.62 247 LEU A CA 1
ATOM 1962 C C . LEU A 1 247 ? -5.213 -8.620 -12.028 1.00 95.62 247 LEU A C 1
ATOM 1964 O O . LEU A 1 247 ? -5.031 -7.606 -12.687 1.00 95.62 247 LEU A O 1
ATOM 1968 N N . ASP A 1 248 ? -5.321 -9.829 -12.586 1.00 92.50 248 ASP A N 1
ATOM 1969 C CA . ASP A 1 248 ? -5.125 -10.066 -14.023 1.00 92.50 248 ASP A CA 1
ATOM 1970 C C . ASP A 1 248 ? -3.782 -9.502 -14.527 1.00 92.50 248 ASP A C 1
ATOM 1972 O O . ASP A 1 248 ? -3.644 -9.042 -15.660 1.00 92.50 248 ASP A O 1
ATOM 1976 N N . ASN A 1 249 ? -2.776 -9.535 -13.647 1.00 87.69 249 ASN A N 1
ATOM 1977 C CA . ASN A 1 249 ? -1.399 -9.134 -13.906 1.00 87.69 249 ASN A CA 1
ATOM 1978 C C . ASN A 1 249 ? -0.679 -10.245 -14.658 1.00 87.69 249 ASN A C 1
ATOM 1980 O O . ASN A 1 249 ? 0.332 -10.778 -14.200 1.00 87.69 249 ASN A O 1
ATOM 1984 N N . VAL A 1 250 ? -1.237 -10.631 -15.798 1.00 85.88 250 VAL A N 1
ATOM 1985 C CA . VAL A 1 250 ? -0.677 -11.640 -16.681 1.00 85.88 250 VAL A CA 1
ATOM 1986 C C . VAL A 1 250 ? -0.776 -11.199 -18.126 1.00 85.88 250 VAL A C 1
ATOM 1988 O O . VAL A 1 250 ? -1.694 -10.487 -18.533 1.00 85.88 250 VAL A O 1
ATOM 1991 N N . ARG A 1 251 ? 0.176 -11.661 -18.929 1.00 79.94 251 ARG A N 1
ATOM 1992 C CA . ARG A 1 251 ? 0.186 -11.458 -20.370 1.00 79.94 251 ARG A CA 1
ATOM 1993 C C . ARG A 1 251 ? 0.385 -12.795 -21.057 1.00 79.94 251 ARG A C 1
ATOM 1995 O O . ARG A 1 251 ? 1.239 -13.580 -20.665 1.00 79.94 251 ARG A O 1
ATOM 2002 N N . ALA A 1 252 ? -0.382 -13.032 -22.113 1.00 81.44 252 ALA A N 1
ATOM 2003 C CA . ALA A 1 252 ? -0.086 -14.111 -23.038 1.00 81.44 252 ALA A CA 1
ATOM 2004 C C . ALA A 1 252 ? 1.078 -13.664 -23.940 1.00 81.44 252 ALA A C 1
ATOM 2006 O O . ALA A 1 252 ? 0.938 -12.696 -24.694 1.00 81.44 252 ALA A O 1
ATOM 2007 N N . VAL A 1 253 ? 2.216 -14.348 -23.864 1.00 77.50 253 VAL A N 1
ATOM 2008 C CA . VAL A 1 253 ? 3.408 -14.101 -24.686 1.00 77.50 253 VAL A CA 1
ATOM 2009 C C . VAL A 1 253 ? 3.730 -15.328 -25.524 1.00 77.50 253 VAL A C 1
ATOM 2011 O O . VAL A 1 253 ? 3.510 -16.464 -25.113 1.00 77.50 253 VAL A O 1
ATOM 2014 N N . ARG A 1 254 ? 4.249 -15.110 -26.731 1.00 77.25 254 ARG A N 1
ATOM 2015 C CA . ARG A 1 254 ? 4.660 -16.207 -27.605 1.00 77.25 254 ARG A CA 1
ATOM 2016 C C . ARG A 1 254 ? 6.053 -16.679 -27.193 1.00 77.25 254 ARG A C 1
ATOM 2018 O 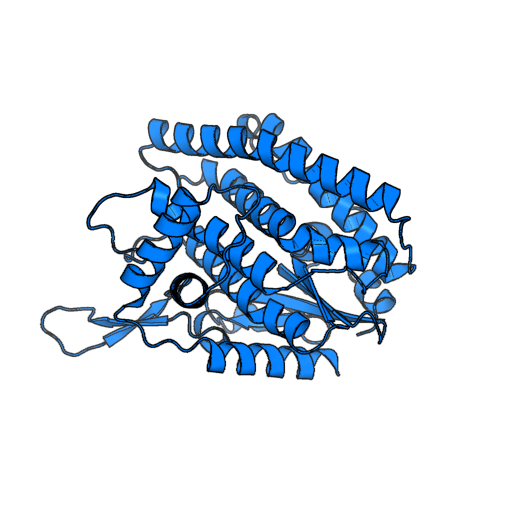O . ARG A 1 254 ? 7.016 -15.944 -27.388 1.00 77.25 254 ARG A O 1
ATOM 2025 N N . ARG A 1 255 ? 6.166 -17.912 -26.692 1.00 68.50 255 ARG A N 1
ATOM 2026 C CA . ARG A 1 255 ? 7.442 -18.482 -26.215 1.00 68.50 255 ARG A CA 1
ATOM 2027 C C . ARG A 1 255 ? 8.436 -18.768 -27.346 1.00 68.50 255 ARG A C 1
ATOM 2029 O O . ARG A 1 255 ? 9.650 -18.696 -27.169 1.00 68.50 255 ARG A O 1
ATOM 2036 N N . HIS A 1 256 ? 7.930 -19.101 -28.534 1.00 73.31 256 HIS A N 1
ATOM 2037 C CA . HIS A 1 256 ? 8.751 -19.438 -29.694 1.00 73.31 256 HIS A CA 1
ATOM 2038 C C . HIS A 1 256 ? 8.286 -18.679 -30.931 1.00 73.31 256 HIS A C 1
ATOM 2040 O O . HIS A 1 256 ? 7.148 -18.819 -31.366 1.00 73.31 256 HIS A O 1
ATOM 2046 N N . ALA A 1 257 ? 9.191 -17.934 -31.573 1.00 72.31 257 ALA A N 1
ATOM 2047 C CA . ALA A 1 257 ? 8.875 -17.129 -32.759 1.00 72.31 257 ALA A CA 1
ATOM 2048 C C . ALA A 1 257 ? 8.225 -17.930 -33.910 1.00 72.31 257 ALA A C 1
ATOM 2050 O O . ALA A 1 257 ? 7.544 -17.352 -34.756 1.00 72.31 257 ALA A O 1
ATOM 2051 N N . ARG A 1 258 ? 8.428 -19.255 -33.933 1.00 78.81 258 ARG A N 1
ATOM 2052 C CA . ARG A 1 258 ? 7.956 -20.177 -34.974 1.00 78.81 258 ARG A CA 1
ATOM 2053 C C . ARG A 1 258 ? 6.688 -20.964 -34.620 1.00 78.81 258 ARG A C 1
ATOM 2055 O O . ARG A 1 258 ? 6.206 -21.678 -35.491 1.00 78.81 258 ARG A O 1
ATOM 2062 N N . THR A 1 259 ? 6.151 -20.859 -33.402 1.00 76.38 259 THR A N 1
ATOM 2063 C CA . THR A 1 259 ? 4.885 -21.520 -33.032 1.00 76.38 259 THR A CA 1
ATOM 2064 C C . THR A 1 259 ? 3.814 -20.487 -32.682 1.00 76.38 259 THR A C 1
ATOM 2066 O O . THR A 1 259 ? 4.109 -19.323 -32.413 1.00 76.38 259 THR A O 1
ATOM 2069 N N . SER A 1 260 ? 2.543 -20.883 -32.750 1.00 78.62 260 SER A N 1
ATOM 2070 C CA . SER A 1 260 ? 1.417 -20.067 -32.275 1.00 78.62 260 SER A CA 1
ATOM 2071 C C . SER A 1 260 ? 1.154 -20.242 -30.778 1.00 78.62 260 SER A C 1
ATOM 2073 O O . SER A 1 260 ? 0.180 -19.687 -30.277 1.00 78.62 260 SER A O 1
ATOM 2075 N N . ASP A 1 261 ? 1.988 -21.017 -30.084 1.00 79.94 261 ASP A N 1
ATOM 2076 C CA . ASP A 1 261 ? 1.801 -21.329 -28.673 1.00 79.94 261 ASP A CA 1
ATOM 2077 C C . ASP A 1 261 ? 2.065 -20.083 -27.830 1.00 79.94 261 ASP A C 1
ATOM 2079 O O . ASP A 1 261 ? 3.077 -19.389 -27.987 1.00 79.94 261 ASP A O 1
ATOM 2083 N N . MET A 1 262 ? 1.107 -19.789 -26.959 1.00 80.44 262 MET A N 1
ATOM 2084 C CA . MET A 1 262 ? 1.123 -18.634 -26.076 1.00 80.44 262 MET A CA 1
ATOM 2085 C C . MET A 1 262 ? 1.228 -19.135 -24.640 1.00 80.44 262 MET A C 1
ATOM 2087 O O . MET A 1 262 ? 0.355 -19.873 -24.187 1.00 80.44 262 MET A O 1
ATOM 2091 N N . ASP A 1 263 ? 2.259 -18.694 -23.929 1.00 79.00 263 ASP A N 1
ATOM 2092 C CA . ASP A 1 263 ? 2.411 -18.917 -22.497 1.00 79.00 263 ASP A CA 1
ATOM 2093 C C . ASP A 1 263 ? 1.852 -17.712 -21.738 1.00 79.00 263 ASP A C 1
ATOM 2095 O O . ASP A 1 263 ? 2.014 -16.562 -22.150 1.00 79.00 263 ASP A O 1
ATOM 2099 N N . VAL A 1 264 ? 1.174 -17.969 -20.622 1.00 80.75 264 VAL A N 1
ATOM 2100 C CA . VAL A 1 264 ? 0.709 -16.915 -19.716 1.00 80.75 264 VAL A CA 1
ATOM 2101 C C . VAL A 1 264 ? 1.827 -16.629 -18.722 1.00 80.75 264 VAL A C 1
ATOM 2103 O O . VAL A 1 264 ? 2.184 -17.496 -17.928 1.00 80.75 264 VAL A O 1
ATOM 2106 N N . VAL A 1 265 ? 2.381 -15.419 -18.770 1.00 78.31 265 VAL A N 1
ATOM 2107 C CA . VAL A 1 265 ? 3.456 -14.979 -17.872 1.00 78.31 265 VAL A CA 1
ATOM 2108 C C . VAL A 1 265 ? 2.971 -13.866 -16.944 1.00 78.31 265 VAL A C 1
ATOM 2110 O O . VAL A 1 265 ? 2.120 -13.067 -17.352 1.00 78.31 265 VAL A O 1
ATOM 2113 N N . PRO A 1 266 ? 3.494 -13.777 -15.708 1.00 79.31 266 PRO A N 1
ATOM 2114 C CA . PRO A 1 266 ? 3.239 -12.644 -14.828 1.00 79.31 266 PRO A CA 1
ATOM 2115 C C . PRO A 1 266 ? 3.646 -11.328 -15.489 1.00 79.31 266 PRO A C 1
ATOM 2117 O O . PRO A 1 266 ? 4.702 -11.223 -16.106 1.00 79.31 266 PRO A O 1
ATOM 2120 N N . TRP A 1 267 ? 2.813 -10.311 -15.319 1.00 84.06 267 TRP A N 1
ATOM 2121 C CA . TRP A 1 267 ? 3.008 -8.974 -15.867 1.00 84.06 267 TRP A CA 1
ATOM 2122 C C . TRP A 1 267 ? 2.591 -7.915 -14.827 1.00 84.06 267 TRP A C 1
ATOM 2124 O O . TRP A 1 267 ? 1.625 -7.174 -15.020 1.00 84.06 267 TRP A O 1
ATOM 2134 N N . PRO A 1 268 ? 3.252 -7.874 -13.656 1.00 84.06 268 PRO A N 1
ATOM 2135 C CA . PRO A 1 268 ? 2.877 -6.981 -12.565 1.00 84.06 268 PRO A CA 1
ATOM 2136 C C . PRO A 1 268 ? 3.242 -5.528 -12.879 1.00 84.06 268 PRO A C 1
ATOM 2138 O O . PRO A 1 268 ? 4.357 -5.220 -13.280 1.00 84.06 268 PRO A O 1
ATOM 2141 N N . GLY A 1 269 ? 2.307 -4.610 -12.676 1.00 87.38 269 GLY A N 1
ATOM 2142 C CA . GLY A 1 269 ? 2.407 -3.205 -13.061 1.00 87.38 269 GLY A CA 1
ATOM 2143 C C . GLY A 1 269 ? 1.437 -2.808 -14.179 1.00 87.38 269 GLY A C 1
ATOM 2144 O O . GLY A 1 269 ? 1.426 -1.634 -14.562 1.00 87.38 269 GLY A O 1
ATOM 2145 N N . LEU A 1 270 ? 0.613 -3.725 -14.716 1.00 89.00 270 LEU A N 1
ATOM 2146 C CA . LEU A 1 270 ? -0.429 -3.379 -15.702 1.00 89.00 270 LEU A CA 1
ATOM 2147 C C . LEU A 1 270 ? -1.418 -2.375 -15.133 1.00 89.00 270 LEU A C 1
ATOM 2149 O O . LEU A 1 270 ? -1.711 -1.364 -15.772 1.00 89.00 270 LEU A O 1
ATOM 2153 N N . ILE A 1 271 ? -1.897 -2.619 -13.915 1.00 93.19 271 ILE A N 1
ATOM 2154 C CA . ILE A 1 271 ? -2.911 -1.758 -13.312 1.00 93.19 271 ILE A CA 1
ATOM 2155 C C . ILE A 1 271 ? -2.352 -0.357 -13.109 1.00 93.19 271 ILE A C 1
ATOM 2157 O O . ILE A 1 271 ? -2.975 0.634 -13.504 1.00 93.19 271 ILE A O 1
ATOM 2161 N N . THR A 1 272 ? -1.137 -0.284 -12.566 1.00 92.62 272 THR A N 1
ATOM 2162 C CA . THR A 1 272 ? -0.377 0.953 -12.418 1.00 92.62 272 THR A CA 1
ATOM 2163 C C . THR A 1 272 ? -0.195 1.676 -13.747 1.00 92.62 272 THR A C 1
ATOM 2165 O O . THR A 1 272 ? -0.497 2.865 -13.842 1.00 92.62 272 THR A O 1
ATOM 2168 N N . THR A 1 273 ? 0.283 0.992 -14.786 1.00 91.19 273 THR A N 1
ATOM 2169 C CA . THR A 1 273 ? 0.573 1.624 -16.081 1.00 91.19 273 THR A CA 1
ATOM 2170 C C . THR A 1 273 ? -0.696 2.126 -16.771 1.00 91.19 273 THR A C 1
ATOM 2172 O O . THR A 1 273 ? -0.721 3.281 -17.200 1.00 91.19 273 THR A O 1
ATOM 2175 N N . HIS A 1 274 ? -1.782 1.349 -16.785 1.00 93.19 274 HIS A N 1
ATOM 2176 C CA . HIS A 1 274 ? -3.078 1.802 -17.304 1.00 93.19 274 HIS A CA 1
ATOM 2177 C C . HIS A 1 274 ? -3.649 2.979 -16.500 1.00 93.19 274 HIS A C 1
ATOM 2179 O O . HIS A 1 274 ? -4.118 3.966 -17.081 1.00 93.19 274 HIS A O 1
ATOM 2185 N N . PHE A 1 275 ? -3.560 2.941 -15.166 1.00 94.19 275 PHE A N 1
ATOM 2186 C CA . PHE A 1 275 ? -4.012 4.044 -14.315 1.00 94.19 275 PHE A CA 1
ATOM 2187 C C . PHE A 1 275 ? -3.217 5.329 -14.592 1.00 94.19 275 PHE A C 1
ATOM 2189 O O . PHE A 1 275 ? -3.799 6.390 -14.821 1.00 94.19 275 PHE A O 1
ATOM 2196 N N . LEU A 1 276 ? -1.885 5.253 -14.618 1.00 92.06 276 LEU A N 1
ATOM 2197 C CA . LEU A 1 276 ? -1.023 6.408 -14.881 1.00 92.06 276 LEU A CA 1
ATOM 2198 C C . LEU A 1 276 ? -1.185 6.941 -16.309 1.00 92.06 276 LEU A C 1
ATOM 2200 O O . LEU A 1 276 ? -1.149 8.155 -16.520 1.00 92.06 276 LEU A O 1
ATOM 2204 N N . GLY A 1 277 ? -1.373 6.051 -17.284 1.00 90.38 277 GLY A N 1
ATOM 2205 C CA . GLY A 1 277 ? -1.568 6.417 -18.682 1.00 90.38 277 GLY A CA 1
ATOM 2206 C C . GLY A 1 277 ? -2.879 7.169 -18.930 1.00 90.38 277 GLY A C 1
ATOM 2207 O O . GLY A 1 277 ? -2.899 8.093 -19.748 1.00 90.38 277 GLY A O 1
ATOM 2208 N N . SER A 1 278 ? -3.938 6.818 -18.190 1.00 91.06 278 SER A N 1
ATOM 2209 C CA . SER A 1 278 ? -5.291 7.377 -18.332 1.00 91.06 278 SER A CA 1
ATOM 2210 C C . SER A 1 278 ? -5.619 8.521 -17.358 1.00 91.06 278 SER A C 1
ATOM 2212 O O . SER A 1 278 ? -6.505 9.334 -17.640 1.00 91.06 278 SER A O 1
ATOM 2214 N N . THR A 1 279 ? -4.914 8.636 -16.224 1.00 88.88 279 THR A N 1
ATOM 2215 C CA . THR A 1 279 ? -5.255 9.618 -15.184 1.00 88.88 279 THR A CA 1
ATOM 2216 C C . THR A 1 279 ? -5.028 11.069 -15.620 1.00 88.88 279 THR A C 1
ATOM 2218 O O . THR A 1 279 ? -3.926 11.495 -15.993 1.00 88.88 279 THR A O 1
ATOM 2221 N N . ARG A 1 280 ? -6.083 11.881 -15.481 1.00 86.56 280 ARG A N 1
ATOM 2222 C CA . ARG A 1 280 ? -6.079 13.326 -15.776 1.00 86.56 280 ARG A CA 1
ATOM 2223 C C . ARG A 1 280 ? -5.591 14.192 -14.616 1.00 86.56 280 ARG A C 1
ATOM 2225 O O . ARG A 1 280 ? -5.518 15.407 -14.762 1.00 86.56 280 ARG A O 1
ATOM 2232 N N . LEU A 1 281 ? -5.254 13.596 -13.473 1.00 80.31 281 LEU A N 1
ATOM 2233 C CA . LEU A 1 281 ? -4.801 14.352 -12.309 1.00 80.31 281 LEU A CA 1
ATOM 2234 C C . LEU A 1 281 ? -3.534 15.155 -12.619 1.00 80.31 281 LEU A C 1
ATOM 2236 O O . LEU A 1 281 ? -2.538 14.593 -13.076 1.00 80.31 281 LEU A O 1
ATOM 2240 N N . SER A 1 282 ? -3.571 16.453 -12.330 1.00 71.56 282 SER A N 1
ATOM 2241 C CA . SER A 1 282 ? -2.436 17.378 -12.440 1.00 71.56 282 SER A CA 1
ATOM 2242 C C . SER A 1 282 ? -1.660 17.541 -11.129 1.00 71.56 282 SER A C 1
ATOM 2244 O O . SER A 1 282 ? -0.721 18.326 -11.070 1.00 71.56 282 SER A O 1
ATOM 2246 N N . ALA A 1 283 ? -2.050 16.821 -10.072 1.00 74.00 283 ALA A N 1
ATOM 2247 C CA . ALA A 1 283 ? -1.347 16.863 -8.799 1.00 74.00 283 ALA A CA 1
ATOM 2248 C C . ALA A 1 283 ? 0.083 16.334 -8.965 1.00 74.00 283 ALA A C 1
ATOM 2250 O O . ALA A 1 283 ? 0.286 15.267 -9.543 1.00 74.00 283 ALA A O 1
ATOM 2251 N N . ASN A 1 284 ? 1.053 17.063 -8.418 1.00 68.81 284 ASN A N 1
ATOM 2252 C CA . ASN A 1 284 ? 2.425 16.587 -8.333 1.00 68.81 284 ASN A CA 1
ATOM 2253 C C . ASN A 1 284 ? 2.555 15.721 -7.075 1.00 68.81 284 ASN A C 1
ATOM 2255 O O . ASN A 1 284 ? 2.271 16.214 -5.976 1.00 68.81 284 ASN A O 1
ATOM 2259 N N . PRO A 1 285 ? 2.954 14.444 -7.201 1.00 72.44 285 PRO A N 1
ATOM 2260 C CA . PRO A 1 285 ? 3.391 13.663 -6.060 1.00 72.44 285 PRO A CA 1
ATOM 2261 C C . PRO A 1 285 ? 4.465 14.425 -5.281 1.00 72.44 285 PRO A C 1
ATOM 2263 O O . PRO A 1 285 ? 5.283 15.100 -5.903 1.00 72.44 285 PRO A O 1
ATOM 2266 N N . PRO A 1 286 ? 4.559 14.269 -3.950 1.00 67.19 286 PRO A N 1
ATOM 2267 C CA . PRO A 1 286 ? 5.536 14.999 -3.135 1.00 67.19 286 PRO A CA 1
ATOM 2268 C C . PRO A 1 286 ? 6.999 14.819 -3.571 1.00 67.19 286 PRO A C 1
ATOM 2270 O O . PRO A 1 286 ? 7.864 15.581 -3.157 1.00 67.19 286 PRO A O 1
ATOM 2273 N N . ARG A 1 287 ? 7.281 13.774 -4.357 1.00 68.56 287 ARG A N 1
ATOM 2274 C CA . ARG A 1 287 ? 8.626 13.341 -4.746 1.00 68.56 287 ARG A CA 1
ATOM 2275 C C . ARG A 1 287 ? 8.982 13.650 -6.196 1.00 68.56 287 ARG A C 1
ATOM 2277 O O . ARG A 1 287 ? 10.134 13.451 -6.558 1.00 68.56 287 ARG A O 1
ATOM 2284 N N . LEU A 1 288 ? 8.012 14.056 -7.015 1.00 73.38 288 LEU A N 1
ATOM 2285 C CA . LEU A 1 288 ? 8.223 14.268 -8.442 1.00 73.38 288 LEU A CA 1
ATOM 2286 C C . LEU A 1 288 ? 7.758 15.660 -8.848 1.00 73.38 288 LEU A C 1
ATOM 2288 O O . LEU A 1 288 ? 6.651 16.079 -8.508 1.00 73.38 288 LEU A O 1
ATOM 2292 N N . ASP A 1 289 ? 8.584 16.348 -9.625 1.00 82.19 289 ASP A N 1
ATOM 2293 C CA . ASP A 1 289 ? 8.166 17.567 -10.302 1.00 82.19 289 ASP A CA 1
ATOM 2294 C C . ASP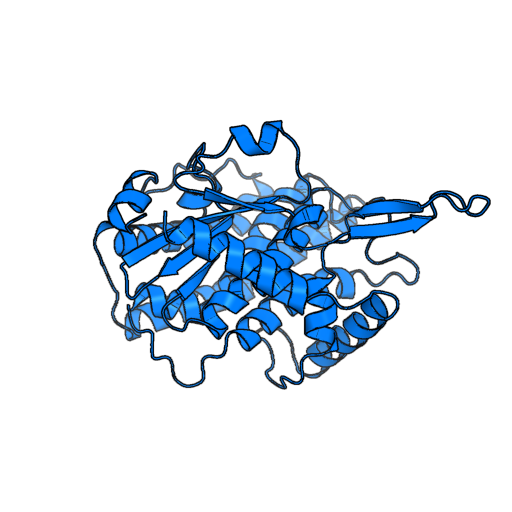 A 1 289 ? 7.201 17.261 -11.465 1.00 82.19 289 ASP A C 1
ATOM 2296 O O . ASP A 1 289 ? 7.010 16.115 -11.889 1.00 82.19 289 ASP A O 1
ATOM 2300 N N . ALA A 1 290 ? 6.575 18.308 -12.004 1.00 83.00 290 ALA A N 1
ATOM 2301 C CA . ALA A 1 290 ? 5.602 18.170 -13.084 1.00 83.00 290 ALA A CA 1
ATOM 2302 C C . ALA A 1 290 ? 6.194 17.500 -14.341 1.00 83.00 290 ALA A C 1
ATOM 2304 O O . ALA A 1 290 ? 5.513 16.712 -15.001 1.00 83.00 290 ALA A O 1
ATOM 2305 N N . THR A 1 291 ? 7.461 17.768 -14.664 1.00 84.75 291 THR A N 1
ATOM 2306 C CA . THR A 1 291 ? 8.155 17.189 -15.823 1.00 84.75 291 THR A CA 1
ATOM 2307 C C . THR A 1 291 ? 8.358 15.690 -15.635 1.00 84.75 291 THR A C 1
ATOM 2309 O O . THR A 1 291 ? 8.089 14.898 -16.543 1.00 84.75 291 THR A O 1
ATOM 2312 N N . GLN A 1 292 ? 8.780 15.278 -14.441 1.00 83.06 292 GLN A N 1
ATOM 2313 C CA . GLN A 1 292 ? 8.946 13.880 -14.068 1.00 83.06 292 GLN A CA 1
ATOM 2314 C C . GLN A 1 292 ? 7.606 13.139 -14.106 1.00 83.06 292 GLN A C 1
ATOM 2316 O O . GLN A 1 292 ? 7.527 12.064 -14.701 1.00 83.06 292 GLN A O 1
ATOM 2321 N N . VAL A 1 293 ? 6.529 13.732 -13.581 1.00 83.44 293 VAL A N 1
ATOM 2322 C CA . VAL A 1 293 ? 5.177 13.151 -13.668 1.00 83.44 293 VAL A CA 1
ATOM 2323 C C . VAL A 1 293 ? 4.751 12.954 -15.122 1.00 83.44 293 VAL A C 1
ATOM 2325 O O . VAL A 1 293 ? 4.258 11.883 -15.475 1.00 83.44 293 VAL A O 1
ATOM 2328 N N . GLN A 1 294 ? 4.956 13.944 -15.995 1.00 85.88 294 GLN A N 1
ATOM 2329 C CA . GLN A 1 294 ? 4.597 13.803 -17.410 1.00 85.88 294 GLN A CA 1
ATOM 2330 C C . GLN A 1 294 ? 5.420 12.721 -18.113 1.00 85.88 294 GLN A C 1
ATOM 2332 O O . GLN A 1 294 ? 4.861 11.940 -18.886 1.00 85.88 294 GLN A O 1
ATOM 2337 N N . ARG A 1 295 ? 6.719 12.611 -17.809 1.00 85.31 295 ARG A N 1
ATOM 2338 C CA . ARG A 1 295 ? 7.565 11.516 -18.309 1.00 85.31 295 ARG A CA 1
ATOM 2339 C C . ARG A 1 295 ? 7.040 10.148 -17.878 1.00 85.31 295 ARG A C 1
ATOM 2341 O O . ARG A 1 295 ? 6.914 9.265 -18.724 1.00 85.31 295 ARG A O 1
ATOM 2348 N N . VAL A 1 296 ? 6.702 9.993 -16.597 1.00 85.56 296 VAL A N 1
ATOM 2349 C CA . VAL A 1 296 ? 6.124 8.760 -16.038 1.00 85.56 296 VAL A CA 1
ATOM 2350 C C . VAL A 1 296 ? 4.843 8.391 -16.784 1.00 85.56 296 VAL A C 1
ATOM 2352 O O . VAL A 1 296 ? 4.720 7.276 -17.283 1.00 85.56 296 VAL A O 1
ATOM 2355 N N . LYS A 1 297 ? 3.908 9.337 -16.927 1.00 88.62 297 LYS A N 1
ATOM 2356 C CA . LYS A 1 297 ? 2.636 9.100 -17.624 1.00 88.62 297 LYS A CA 1
ATOM 2357 C C . LYS A 1 297 ? 2.831 8.756 -19.097 1.00 88.62 297 LYS A C 1
ATOM 2359 O O . LYS A 1 297 ? 2.180 7.846 -19.598 1.00 88.62 297 LYS A O 1
ATOM 2364 N N . SER A 1 298 ? 3.720 9.467 -19.789 1.00 87.88 298 SER A N 1
ATOM 2365 C CA . SER A 1 298 ? 4.038 9.193 -21.193 1.00 87.88 298 SER A CA 1
ATOM 2366 C C . SER A 1 298 ? 4.574 7.771 -21.363 1.00 87.88 298 SER A C 1
ATOM 2368 O O . SER A 1 298 ? 4.054 7.004 -22.170 1.00 87.88 298 SER A O 1
ATOM 2370 N N . ARG A 1 299 ? 5.533 7.372 -20.517 1.00 85.62 299 ARG A N 1
ATOM 2371 C CA . ARG A 1 299 ? 6.078 6.013 -20.529 1.00 85.62 299 ARG A CA 1
ATOM 2372 C C . ARG A 1 299 ? 5.010 4.970 -20.208 1.00 85.62 299 ARG A C 1
ATOM 2374 O O . ARG A 1 299 ? 4.945 3.964 -20.901 1.00 85.62 299 ARG A O 1
ATOM 2381 N N . ALA A 1 300 ? 4.159 5.220 -19.215 1.00 88.19 300 ALA A N 1
ATOM 2382 C CA . ALA A 1 300 ? 3.057 4.329 -18.863 1.00 88.19 300 ALA A CA 1
ATOM 2383 C C . ALA A 1 300 ? 2.112 4.078 -20.052 1.00 88.19 300 ALA A C 1
ATOM 2385 O O . ALA A 1 300 ? 1.736 2.932 -20.288 1.00 88.19 300 ALA A O 1
ATOM 2386 N N . ARG A 1 301 ? 1.799 5.110 -20.855 1.00 89.50 301 ARG A N 1
ATOM 2387 C CA . ARG A 1 301 ? 1.021 4.945 -22.100 1.00 89.50 301 ARG A CA 1
ATOM 2388 C C . ARG A 1 301 ? 1.740 4.071 -23.120 1.00 89.50 301 ARG A C 1
ATOM 2390 O O . ARG A 1 301 ? 1.103 3.222 -23.720 1.00 89.50 301 ARG A O 1
ATOM 2397 N N . THR A 1 302 ? 3.047 4.254 -23.311 1.00 86.44 302 THR A N 1
ATOM 2398 C CA . THR A 1 302 ? 3.827 3.405 -24.227 1.00 86.44 302 THR A CA 1
ATOM 2399 C C . THR A 1 302 ? 3.822 1.943 -23.786 1.00 86.44 302 THR A C 1
ATOM 2401 O O . THR A 1 302 ? 3.648 1.056 -24.609 1.00 86.44 302 THR A O 1
ATOM 2404 N N . LEU A 1 303 ? 3.995 1.689 -22.489 1.00 81.81 303 LEU A N 1
ATOM 2405 C CA . LEU A 1 303 ? 4.085 0.337 -21.929 1.00 81.81 303 LEU A CA 1
ATOM 2406 C C . LEU A 1 303 ? 2.764 -0.428 -21.958 1.00 81.81 303 LEU A C 1
ATOM 2408 O O . LEU A 1 303 ? 2.763 -1.652 -22.024 1.00 81.81 303 LEU A O 1
ATOM 2412 N N . SER A 1 304 ? 1.654 0.300 -21.888 1.00 84.69 304 SER A N 1
ATOM 2413 C CA . SER A 1 304 ? 0.306 -0.262 -21.876 1.00 84.69 304 SER A CA 1
ATOM 2414 C C . SER A 1 304 ? -0.396 -0.181 -23.236 1.00 84.69 304 SER A C 1
ATOM 2416 O O . SER A 1 304 ? -1.549 -0.586 -23.336 1.00 84.69 304 SER A O 1
ATOM 2418 N N . ALA A 1 305 ? 0.276 0.314 -24.285 1.00 85.06 305 ALA A N 1
ATOM 2419 C CA . ALA A 1 305 ? -0.328 0.549 -25.600 1.00 85.06 305 ALA A CA 1
ATOM 2420 C C . ALA A 1 305 ? -0.899 -0.731 -26.235 1.00 85.06 305 ALA A C 1
ATOM 2422 O O . ALA A 1 305 ? -1.981 -0.696 -26.816 1.00 85.06 305 ALA A O 1
ATOM 2423 N N . ASP A 1 306 ? -0.196 -1.853 -26.070 1.00 80.62 306 ASP A N 1
ATOM 2424 C CA . ASP A 1 306 ? -0.572 -3.150 -26.649 1.00 80.62 306 ASP A CA 1
ATOM 2425 C C . ASP A 1 306 ? -1.330 -4.052 -25.660 1.00 80.62 306 ASP A C 1
ATOM 2427 O O . ASP A 1 306 ? -1.678 -5.191 -25.983 1.00 80.62 306 ASP A O 1
ATOM 2431 N N . ALA A 1 307 ? -1.572 -3.568 -24.439 1.00 83.38 307 ALA A N 1
ATOM 2432 C CA . ALA A 1 307 ? -2.302 -4.289 -23.407 1.00 83.38 307 ALA A CA 1
ATOM 2433 C C . ALA A 1 307 ? -3.752 -3.795 -23.345 1.00 83.38 307 ALA A C 1
ATOM 2435 O O . ALA A 1 307 ? -4.043 -2.602 -23.441 1.00 83.38 307 ALA A O 1
ATOM 2436 N N . ARG A 1 308 ? -4.695 -4.723 -23.170 1.00 89.12 308 ARG A N 1
ATOM 2437 C CA . ARG A 1 308 ? -6.092 -4.358 -22.927 1.00 89.12 308 ARG A CA 1
ATOM 2438 C C . ARG A 1 308 ? -6.223 -3.825 -21.502 1.00 89.12 308 ARG A C 1
ATOM 2440 O O . ARG A 1 308 ? -5.947 -4.559 -20.560 1.00 89.12 308 ARG A O 1
ATOM 2447 N N . ASP A 1 309 ? -6.754 -2.613 -21.359 1.00 92.31 309 ASP A N 1
ATOM 2448 C CA . ASP A 1 309 ? -7.120 -2.079 -20.046 1.00 92.31 309 ASP A CA 1
ATOM 2449 C C . ASP A 1 309 ? -8.260 -2.912 -19.441 1.00 92.31 309 ASP A C 1
ATOM 2451 O O . ASP A 1 309 ? -9.349 -3.018 -20.017 1.00 92.31 309 ASP A O 1
ATOM 2455 N N . ARG A 1 310 ? -7.975 -3.527 -18.292 1.00 94.38 310 ARG A N 1
ATOM 2456 C CA . ARG A 1 310 ? -8.914 -4.322 -17.490 1.00 94.38 310 ARG A CA 1
ATOM 2457 C C . ARG A 1 310 ? -9.072 -3.792 -16.067 1.00 94.38 310 ARG A C 1
ATOM 2459 O O . ARG A 1 310 ? -9.596 -4.485 -15.191 1.00 94.38 310 ARG A O 1
ATOM 2466 N N . ASN A 1 311 ? -8.635 -2.557 -15.811 1.00 95.56 311 ASN A N 1
ATOM 2467 C CA . ASN A 1 311 ? -8.634 -1.990 -14.465 1.00 95.56 311 ASN A CA 1
ATOM 2468 C C . ASN A 1 311 ? -10.027 -1.991 -13.849 1.00 95.56 311 ASN A C 1
ATOM 2470 O O . ASN A 1 311 ? -10.178 -2.287 -12.668 1.00 95.56 311 ASN A O 1
ATOM 2474 N N . ARG A 1 312 ? -11.065 -1.724 -14.648 1.00 96.25 312 ARG A N 1
ATOM 2475 C CA . ARG A 1 312 ? -12.443 -1.759 -14.160 1.00 96.25 312 ARG A CA 1
ATOM 2476 C C . ARG A 1 312 ? -12.824 -3.151 -13.660 1.00 96.25 312 ARG A C 1
ATOM 2478 O O . ARG A 1 312 ? -13.326 -3.262 -12.546 1.00 96.25 312 ARG A O 1
ATOM 2485 N N . GLU A 1 313 ? -12.597 -4.198 -14.453 1.00 97.31 313 GLU A N 1
ATOM 2486 C CA . GLU A 1 313 ? -12.921 -5.572 -14.062 1.00 97.31 313 GLU A CA 1
ATOM 2487 C C . GLU A 1 313 ? -12.131 -6.020 -12.826 1.00 97.31 313 GLU A C 1
ATOM 2489 O O . GLU A 1 313 ? -12.697 -6.652 -11.931 1.00 97.31 313 GLU A O 1
ATOM 2494 N N . VAL A 1 314 ? -10.847 -5.660 -12.751 1.00 96.81 314 VAL A N 1
ATOM 2495 C CA . VAL A 1 314 ? -9.994 -5.928 -11.586 1.00 96.81 314 VAL A CA 1
ATOM 2496 C C . VAL A 1 314 ? -10.531 -5.233 -10.340 1.00 96.81 314 VAL A C 1
ATOM 2498 O O . VAL A 1 314 ? -10.680 -5.862 -9.291 1.00 96.81 314 VAL A O 1
ATOM 2501 N N . PHE A 1 315 ? -10.859 -3.944 -10.443 1.00 97.44 315 PHE A N 1
ATOM 2502 C CA . PHE A 1 315 ? -11.367 -3.167 -9.318 1.00 97.44 315 PHE A CA 1
ATOM 2503 C C . PHE A 1 315 ? -12.676 -3.753 -8.790 1.00 97.44 315 PHE A C 1
ATOM 2505 O O . PHE A 1 315 ? -12.805 -3.942 -7.583 1.00 97.44 315 PHE A O 1
ATOM 2512 N N . GLU A 1 316 ? -13.614 -4.126 -9.669 1.00 98.12 316 GLU A N 1
ATOM 2513 C CA . GLU A 1 316 ? -14.850 -4.804 -9.255 1.00 98.12 316 GLU A CA 1
ATOM 2514 C C . GLU A 1 316 ? -14.571 -6.124 -8.528 1.00 98.12 316 GLU A C 1
ATOM 2516 O O . GLU A 1 316 ? -15.179 -6.403 -7.490 1.00 98.12 316 GLU A O 1
ATOM 2521 N N . ARG A 1 317 ? -13.645 -6.935 -9.050 1.00 97.94 317 ARG A N 1
ATOM 2522 C CA . ARG A 1 317 ? -13.293 -8.243 -8.486 1.00 97.94 317 ARG A CA 1
ATOM 2523 C C . ARG A 1 317 ? -12.688 -8.102 -7.091 1.00 97.94 317 ARG A C 1
ATOM 2525 O O . ARG A 1 317 ? -13.177 -8.735 -6.154 1.00 97.94 317 ARG A O 1
ATOM 2532 N N . VAL A 1 318 ? -11.684 -7.236 -6.939 1.00 98.00 318 VAL A N 1
ATOM 2533 C CA . VAL A 1 318 ? -11.017 -6.963 -5.656 1.00 98.00 318 VAL A CA 1
ATOM 2534 C C . VAL A 1 318 ? -12.000 -6.381 -4.641 1.00 98.00 318 VAL A C 1
ATOM 2536 O O . VAL A 1 318 ? -12.095 -6.894 -3.525 1.00 98.00 318 VAL A O 1
ATOM 2539 N N . VAL A 1 319 ? -12.784 -5.367 -5.028 1.00 98.06 319 VAL A N 1
ATOM 2540 C CA . VAL A 1 319 ? -13.801 -4.752 -4.159 1.00 98.06 319 VAL A CA 1
ATOM 2541 C C . VAL A 1 319 ? -14.809 -5.796 -3.689 1.00 98.06 319 VAL A C 1
ATOM 2543 O O . VAL A 1 319 ? -15.057 -5.917 -2.490 1.00 98.06 319 VAL A O 1
ATOM 2546 N N . THR A 1 320 ? -15.368 -6.581 -4.611 1.00 98.25 320 THR A N 1
ATOM 2547 C CA . THR A 1 320 ? -16.377 -7.596 -4.285 1.00 98.25 320 THR A CA 1
ATOM 2548 C C . THR A 1 320 ? -15.821 -8.642 -3.327 1.00 98.25 320 THR A C 1
ATOM 2550 O O . THR A 1 320 ? -16.458 -8.950 -2.318 1.00 98.25 320 THR A O 1
ATOM 2553 N N . LYS A 1 321 ? -14.617 -9.155 -3.606 1.00 97.94 321 LYS A N 1
ATOM 2554 C CA . LYS A 1 321 ? -13.950 -10.171 -2.787 1.00 97.94 321 LYS A CA 1
ATOM 2555 C C . LYS A 1 321 ? -13.697 -9.678 -1.362 1.00 97.94 321 LYS A C 1
ATOM 2557 O O . LYS A 1 321 ? -14.107 -10.331 -0.405 1.00 97.94 321 LYS A O 1
ATOM 2562 N N . VAL A 1 322 ? -13.085 -8.502 -1.218 1.00 98.06 322 VAL A N 1
ATOM 2563 C CA . VAL A 1 322 ? -12.752 -7.934 0.097 1.00 98.06 322 VAL A CA 1
ATOM 2564 C C . VAL A 1 322 ? -14.011 -7.577 0.885 1.00 98.06 322 VAL A C 1
ATOM 2566 O O . VAL A 1 322 ? -14.078 -7.858 2.078 1.00 98.06 322 VAL A O 1
ATOM 2569 N N . LEU A 1 323 ? -15.038 -7.005 0.248 1.00 97.94 323 LEU A N 1
ATOM 2570 C CA . LEU A 1 323 ? -16.297 -6.689 0.932 1.00 97.94 323 LEU A CA 1
ATOM 2571 C C . LEU A 1 323 ? -17.047 -7.939 1.394 1.00 97.94 323 LEU A C 1
ATOM 2573 O O . LEU A 1 323 ? -17.674 -7.902 2.453 1.00 97.94 323 LEU A O 1
ATOM 2577 N N . ALA A 1 324 ? -17.019 -9.019 0.610 1.00 97.75 324 ALA A N 1
ATOM 2578 C CA . ALA A 1 324 ? -17.621 -10.287 1.004 1.00 97.75 324 ALA A CA 1
ATOM 2579 C C . ALA A 1 324 ? -16.938 -10.845 2.259 1.00 97.75 324 ALA A C 1
ATOM 2581 O O . ALA A 1 324 ? -17.620 -11.231 3.205 1.00 97.75 324 ALA A O 1
ATOM 2582 N N . ASP A 1 325 ? -15.608 -10.811 2.292 1.00 97.12 325 ASP A N 1
ATOM 2583 C CA . ASP A 1 325 ? -14.816 -11.301 3.416 1.00 97.12 325 ASP A CA 1
ATOM 2584 C C . ASP A 1 325 ? -14.876 -10.399 4.656 1.00 97.12 325 ASP A C 1
ATOM 2586 O O . ASP A 1 325 ? -14.888 -10.895 5.776 1.00 97.12 325 ASP A O 1
ATOM 2590 N N . LEU A 1 326 ? -14.966 -9.079 4.485 1.00 95.56 326 LEU A N 1
ATOM 2591 C CA . LEU A 1 326 ? -15.105 -8.128 5.593 1.00 95.56 326 LEU A CA 1
ATOM 2592 C C . LEU A 1 326 ? -16.436 -8.301 6.350 1.00 95.56 326 LEU A C 1
ATOM 2594 O O . LEU A 1 326 ? -16.520 -7.969 7.534 1.00 95.56 326 LEU A O 1
ATOM 2598 N N . ARG A 1 327 ? -17.477 -8.794 5.662 1.00 92.56 327 ARG A N 1
ATOM 2599 C CA . ARG A 1 327 ? -18.816 -9.049 6.223 1.00 92.56 327 ARG A CA 1
ATOM 2600 C C . ARG A 1 327 ? -18.937 -10.395 6.940 1.00 92.56 327 ARG A C 1
ATOM 2602 O O . ARG A 1 327 ? -19.943 -10.585 7.622 1.00 92.56 327 ARG A O 1
ATOM 2609 N N . ARG A 1 328 ? -17.974 -11.299 6.752 1.00 89.62 328 ARG A N 1
ATOM 2610 C CA . ARG A 1 328 ? -17.867 -12.555 7.502 1.00 89.62 328 ARG A CA 1
ATOM 2611 C C . ARG A 1 328 ? -17.340 -12.273 8.913 1.00 89.62 328 ARG A C 1
ATOM 2613 O O . ARG A 1 328 ? -17.852 -12.939 9.831 1.00 89.62 328 ARG A O 1
#

Secondary structure (DSSP, 8-state):
-BHHHHHHTS-SSPPSPP---TTTHHHHHHHHHHHHHHHHHHHHHHHH-----HHHHHHHHHHHHHHHHHHHHHHHHHHHHHHHHHS-TT-GGGHHHHHHHHHHHHHHHTHHHHHHHHH-----TT--HHHHHHHHHHHHHHHHHHT--TT--TT-TT--HHHHHHHHHHHHHHHHHHHHHH-TTEEEEEPPHHHHTS-GGG--SEEEEETTTTEEEEEEEESS--HHHHHTS-TTTEEEEETTTTS--EEEEESSTTS--EEEEE-TTHHHHHHHHH----PPPTT--HHHHHHHHHHHHHHHTTSPP-HHHHHHHHHHHHHHHHT-

Radius of gyration: 19.32 Å; chains: 1; bounding box: 49×43×57 Å